Protein AF-A0A1S4EJB7-F1 (afdb_monomer_lite)

Organism: Diaphorina citri (NCBI:txid121845)

Structure (mmCIF, N/CA/C/O backbone):
data_AF-A0A1S4EJB7-F1
#
_entry.id   AF-A0A1S4EJB7-F1
#
loop_
_atom_site.group_PDB
_atom_site.id
_atom_site.type_symbol
_atom_site.label_atom_id
_atom_site.label_alt_id
_atom_site.label_comp_id
_atom_site.label_asym_id
_atom_site.label_entity_id
_atom_site.label_seq_id
_atom_site.pdbx_PDB_ins_code
_atom_site.Cartn_x
_atom_site.Cartn_y
_atom_site.Cartn_z
_atom_site.occupancy
_atom_site.B_iso_or_equiv
_atom_site.auth_seq_id
_atom_site.auth_comp_id
_atom_site.auth_asym_id
_atom_site.auth_atom_id
_atom_site.pdbx_PDB_model_num
ATOM 1 N N . MET A 1 1 ? -26.656 11.927 -19.205 1.00 32.88 1 MET A N 1
ATOM 2 C CA . MET A 1 1 ? -26.115 10.611 -18.800 1.00 32.88 1 MET A CA 1
ATOM 3 C C . MET A 1 1 ? -24.823 10.928 -18.082 1.00 32.88 1 MET A C 1
ATOM 5 O O . MET A 1 1 ? -23.764 11.028 -18.686 1.00 32.88 1 MET A O 1
ATOM 9 N N . ASP A 1 2 ? -25.006 11.285 -16.818 1.00 36.28 2 ASP A N 1
ATOM 10 C CA . ASP A 1 2 ? -24.020 11.858 -15.915 1.00 36.28 2 ASP A CA 1
ATOM 11 C C . ASP A 1 2 ? -23.306 10.731 -15.174 1.00 36.28 2 ASP A C 1
ATOM 13 O O . ASP A 1 2 ? -23.955 9.936 -14.496 1.00 36.28 2 ASP A O 1
ATOM 17 N N . ILE A 1 3 ? -21.982 10.644 -15.313 1.00 28.42 3 ILE A N 1
ATOM 18 C CA . ILE A 1 3 ? -21.154 9.676 -14.569 1.00 28.42 3 ILE A CA 1
ATOM 19 C C . ILE A 1 3 ? -19.872 10.280 -13.980 1.00 28.42 3 ILE A C 1
ATOM 21 O O . ILE A 1 3 ? -19.043 9.557 -13.442 1.00 28.42 3 ILE A O 1
ATOM 25 N N . TYR A 1 4 ? -19.740 11.609 -13.969 1.00 35.19 4 TYR A N 1
ATOM 26 C CA . TYR A 1 4 ? -18.657 12.295 -13.259 1.00 35.19 4 TYR A CA 1
ATOM 27 C C . TYR A 1 4 ? -19.217 13.288 -12.242 1.00 35.19 4 TYR A C 1
ATOM 29 O O . TYR A 1 4 ? -19.031 14.497 -12.352 1.00 35.19 4 TYR A O 1
ATOM 37 N N . ASN A 1 5 ? -19.893 12.763 -11.217 1.00 33.41 5 ASN A N 1
ATOM 38 C CA . ASN A 1 5 ? -20.068 13.502 -9.971 1.00 33.41 5 ASN A CA 1
ATOM 39 C C . ASN A 1 5 ? -18.724 13.519 -9.234 1.00 33.41 5 ASN A C 1
ATOM 41 O O . ASN A 1 5 ? -18.432 12.664 -8.400 1.00 33.41 5 ASN A O 1
ATOM 45 N N . TYR A 1 6 ? -17.899 14.502 -9.588 1.00 42.44 6 TYR A N 1
ATOM 46 C CA . TYR A 1 6 ? -16.798 14.962 -8.756 1.00 42.44 6 TYR A CA 1
ATOM 47 C C . TYR A 1 6 ? -17.345 15.343 -7.374 1.00 42.44 6 TYR A C 1
ATOM 49 O O . TYR A 1 6 ? -18.273 16.145 -7.261 1.00 42.44 6 TYR A O 1
ATOM 57 N N . SER A 1 7 ? -16.739 14.795 -6.319 1.00 41.16 7 SER A N 1
ATOM 58 C CA . SER A 1 7 ? -16.806 15.416 -4.995 1.00 41.16 7 SER A CA 1
ATOM 59 C C . SER A 1 7 ? -16.258 16.846 -5.126 1.00 41.16 7 SER A C 1
ATOM 61 O O . SER A 1 7 ? -15.228 17.022 -5.787 1.00 41.16 7 SER A O 1
ATOM 63 N N . PRO A 1 8 ? -16.926 17.880 -4.588 1.00 44.12 8 PRO A N 1
ATOM 64 C CA . PRO A 1 8 ? -16.551 19.258 -4.851 1.00 44.12 8 PRO A CA 1
ATOM 65 C C . PRO A 1 8 ? -15.270 19.579 -4.082 1.00 44.12 8 PRO A C 1
ATOM 67 O O . PRO A 1 8 ? -15.312 19.946 -2.910 1.00 44.12 8 PRO A O 1
ATOM 70 N N . VAL A 1 9 ? -14.119 19.459 -4.742 1.00 44.81 9 VAL A N 1
ATOM 71 C CA . VAL A 1 9 ? -12.927 20.189 -4.309 1.00 44.81 9 VAL A CA 1
ATOM 72 C C . VAL A 1 9 ? -13.272 21.676 -4.473 1.00 44.81 9 VAL A C 1
ATOM 74 O O . VAL A 1 9 ? -13.641 22.083 -5.580 1.00 44.81 9 VAL A O 1
ATOM 77 N N . PRO A 1 10 ? -13.254 22.488 -3.399 1.00 46.69 10 PRO A N 1
ATOM 78 C CA . PRO A 1 10 ? -13.554 23.910 -3.499 1.00 46.69 10 PRO A CA 1
ATOM 79 C C . PRO A 1 10 ? -12.632 24.571 -4.527 1.00 46.69 10 PRO A C 1
ATOM 81 O O . PRO A 1 10 ? -11.442 24.267 -4.581 1.00 46.69 10 PRO A O 1
ATOM 84 N N . LYS A 1 11 ? -13.181 25.481 -5.338 1.00 46.56 11 LYS A N 1
ATOM 85 C CA . LYS A 1 11 ? -12.493 26.119 -6.481 1.00 46.56 11 LYS A CA 1
ATOM 86 C C . LYS A 1 11 ? -11.245 26.929 -6.096 1.00 46.56 11 LYS A C 1
ATOM 88 O O . LYS A 1 11 ? -10.485 27.319 -6.975 1.00 46.56 11 LYS A O 1
ATOM 93 N N . ASP A 1 12 ? -11.0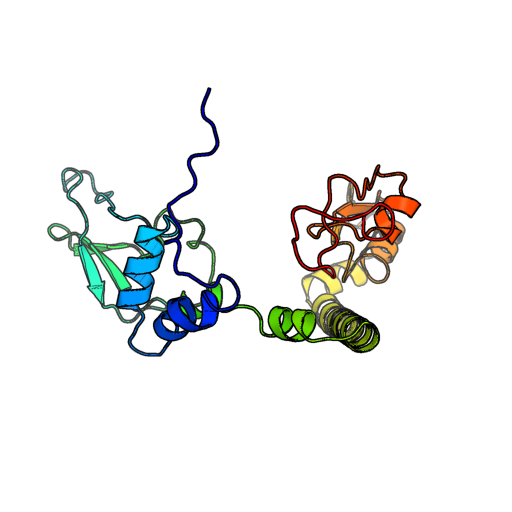28 27.129 -4.801 1.00 50.47 12 ASP A N 1
ATOM 94 C CA . ASP A 1 12 ? -9.954 27.940 -4.229 1.00 50.47 12 ASP A CA 1
ATOM 95 C C . ASP A 1 12 ? -8.768 27.083 -3.739 1.00 50.47 12 ASP A C 1
ATOM 97 O O . ASP A 1 12 ? -7.772 27.610 -3.240 1.00 50.47 12 ASP A O 1
ATOM 101 N N . VAL A 1 13 ? -8.861 25.752 -3.850 1.00 48.44 13 VAL A N 1
ATOM 102 C CA . VAL A 1 13 ? -7.818 24.828 -3.396 1.00 48.44 13 VAL A CA 1
ATOM 103 C C . VAL A 1 13 ? -6.763 24.675 -4.485 1.00 48.44 13 VAL A C 1
ATOM 105 O O . VAL A 1 13 ? -6.981 24.014 -5.499 1.00 48.44 13 VAL A O 1
ATOM 108 N N . ASN A 1 14 ? -5.585 25.252 -4.249 1.00 53.78 14 ASN A N 1
ATOM 109 C CA . ASN A 1 14 ? -4.393 24.887 -5.002 1.00 53.78 14 ASN A CA 1
ATOM 110 C C . ASN A 1 14 ? -4.035 23.428 -4.661 1.00 53.78 14 ASN A C 1
ATOM 112 O O . ASN A 1 14 ? -3.597 23.139 -3.544 1.00 53.78 14 ASN A O 1
ATOM 116 N N . ILE A 1 15 ? -4.268 22.519 -5.611 1.00 54.53 15 ILE A N 1
ATOM 117 C CA . ILE A 1 15 ? -4.045 21.073 -5.461 1.00 54.53 15 ILE A CA 1
ATOM 118 C C . ILE A 1 15 ? -2.587 20.786 -5.076 1.00 54.53 15 ILE A C 1
ATOM 120 O O . ILE A 1 15 ? -2.358 19.924 -4.227 1.00 54.53 15 ILE A O 1
ATOM 124 N N . ASP A 1 16 ? -1.637 21.591 -5.565 1.00 54.56 16 ASP A N 1
ATOM 125 C CA . ASP A 1 16 ? -0.204 21.470 -5.263 1.00 54.56 16 ASP A CA 1
ATOM 126 C C . ASP A 1 16 ? 0.113 21.683 -3.770 1.00 54.56 16 ASP A C 1
ATOM 128 O O . ASP A 1 16 ? 1.201 21.353 -3.310 1.00 54.56 16 ASP A O 1
ATOM 132 N N . ARG A 1 17 ? -0.829 22.233 -2.986 1.00 66.38 17 ARG A N 1
ATOM 133 C CA . ARG A 1 17 ? -0.682 22.494 -1.542 1.00 66.38 17 ARG A CA 1
ATOM 134 C C . ARG A 1 17 ? -1.770 21.860 -0.684 1.00 66.38 17 ARG A C 1
ATOM 136 O O . ARG A 1 17 ? -1.869 22.172 0.506 1.00 66.38 17 ARG A O 1
ATOM 143 N N . TYR A 1 18 ? -2.613 20.988 -1.236 1.00 75.38 18 TYR A N 1
ATOM 144 C CA . TYR A 1 18 ? -3.685 20.361 -0.455 1.00 75.38 18 TYR A CA 1
ATOM 145 C C . TYR A 1 18 ? -3.125 19.525 0.702 1.00 75.38 18 TYR A C 1
ATOM 147 O O . TYR A 1 18 ? -3.604 19.630 1.834 1.00 75.38 18 TYR A O 1
ATOM 155 N N . TYR A 1 19 ? -2.060 18.760 0.440 1.00 78.62 19 TYR A N 1
ATOM 156 C CA . TYR A 1 19 ? -1.387 17.975 1.471 1.00 78.62 19 TYR A CA 1
ATOM 157 C C . TYR A 1 19 ? -0.868 18.869 2.604 1.00 78.62 19 TYR A C 1
ATOM 159 O O . TYR A 1 19 ? -1.219 18.655 3.762 1.00 78.62 19 TYR A O 1
ATOM 167 N N . GLU A 1 20 ? -0.121 19.925 2.281 1.00 80.25 20 GLU A N 1
ATOM 168 C CA . GLU A 1 20 ? 0.460 20.844 3.269 1.00 80.25 20 GLU A CA 1
ATOM 169 C C . GLU A 1 20 ? -0.598 21.614 4.073 1.00 80.25 20 GLU A C 1
ATOM 171 O O . GLU A 1 20 ? -0.463 21.784 5.283 1.00 80.25 20 GLU A O 1
ATOM 176 N N . SER A 1 21 ? -1.656 22.084 3.408 1.00 79.75 21 SER A N 1
ATOM 177 C CA . SER A 1 21 ? -2.676 22.947 4.019 1.00 79.75 21 SER A CA 1
ATOM 178 C C . SER A 1 21 ? -3.748 22.183 4.792 1.00 79.75 21 SER A C 1
ATOM 180 O O . SER A 1 21 ? -4.292 22.714 5.759 1.00 79.75 21 SER A O 1
ATOM 182 N N . THR A 1 22 ? -4.062 20.953 4.378 1.00 82.62 22 THR A N 1
ATOM 183 C CA . THR A 1 22 ? -5.197 20.188 4.914 1.00 82.62 22 THR A CA 1
ATOM 184 C C . THR A 1 22 ? -4.755 18.912 5.615 1.00 82.62 22 THR A C 1
ATOM 186 O O . THR A 1 22 ? -5.184 18.665 6.738 1.00 82.62 22 THR A O 1
ATOM 189 N N . ILE A 1 23 ? -3.888 18.104 4.997 1.00 85.00 23 ILE A N 1
ATOM 190 C CA . ILE A 1 23 ? -3.534 16.775 5.521 1.00 85.00 23 ILE A CA 1
ATOM 191 C C . ILE A 1 23 ? -2.460 16.882 6.611 1.00 85.00 23 ILE A C 1
ATOM 193 O O . ILE A 1 23 ? -2.637 16.355 7.708 1.00 85.00 23 ILE A O 1
ATOM 197 N N . LEU A 1 24 ? -1.370 17.610 6.363 1.00 85.38 24 LEU A N 1
ATOM 198 C CA . LEU A 1 24 ? -0.231 17.734 7.276 1.00 85.38 24 LEU A CA 1
ATOM 199 C C . LEU A 1 24 ? -0.606 18.251 8.685 1.00 85.38 24 LEU A C 1
ATOM 201 O O . LEU A 1 24 ? -0.068 17.719 9.664 1.00 85.38 24 LEU A O 1
ATOM 205 N N . PRO A 1 25 ? -1.544 19.210 8.849 1.00 89.56 25 PRO A N 1
ATOM 206 C CA . PRO A 1 25 ? -2.019 19.629 10.167 1.00 89.56 25 PRO A CA 1
ATOM 207 C C . PRO A 1 25 ? -2.791 18.536 10.922 1.00 89.56 25 PRO A C 1
ATOM 209 O O . PRO A 1 25 ? -2.739 18.494 12.150 1.00 89.56 25 PRO A O 1
ATOM 212 N N . LEU A 1 26 ? -3.485 17.634 10.215 1.00 91.38 26 LEU A N 1
ATOM 213 C CA . LEU A 1 26 ? -4.233 16.520 10.817 1.00 91.38 26 LEU A CA 1
ATOM 214 C C . LEU A 1 26 ? -3.311 15.400 11.319 1.00 91.38 26 LEU A C 1
ATOM 216 O O . LEU A 1 26 ? -3.686 14.643 12.211 1.00 91.38 26 LEU A O 1
ATOM 220 N N . LEU A 1 27 ? -2.100 15.305 10.766 1.00 89.44 27 LEU A N 1
ATOM 221 C CA . LEU A 1 27 ? -1.098 14.296 11.120 1.00 89.44 27 LEU A CA 1
ATOM 222 C C . LEU A 1 27 ? -0.272 14.663 12.366 1.00 89.44 27 LEU A C 1
ATOM 224 O O . LEU A 1 27 ? 0.593 13.884 12.777 1.00 89.44 27 LEU A O 1
ATOM 228 N N . GLN A 1 28 ? -0.510 15.837 12.958 1.00 88.50 28 GLN A N 1
ATOM 229 C CA . GLN A 1 28 ? 0.218 16.306 14.137 1.00 88.50 28 GLN A CA 1
ATOM 230 C C . GLN A 1 28 ? -0.210 15.564 15.419 1.00 88.50 28 GLN A C 1
ATOM 232 O O . GLN A 1 28 ? -1.375 15.178 15.557 1.00 88.50 28 GLN A O 1
ATOM 237 N N . PRO A 1 29 ? 0.693 15.390 16.403 1.00 87.62 29 PRO A N 1
ATOM 238 C CA . PRO A 1 29 ? 0.341 14.793 17.691 1.00 87.62 29 PRO A CA 1
ATOM 239 C C . PRO A 1 29 ? -0.811 15.545 18.375 1.00 87.62 29 PRO A C 1
ATOM 241 O O . PRO A 1 29 ? -0.805 16.773 18.445 1.00 87.62 29 PRO A O 1
ATOM 244 N N . GLY A 1 30 ? -1.802 14.820 18.897 1.00 87.81 30 GLY A N 1
ATOM 245 C CA . GLY A 1 30 ? -2.983 15.412 19.540 1.00 87.81 30 GLY A CA 1
ATOM 246 C C . GLY A 1 30 ? -4.128 15.775 18.585 1.00 87.81 30 GLY A C 1
ATOM 247 O O . GLY A 1 30 ? -5.206 16.157 19.052 1.00 87.81 30 GLY A O 1
ATOM 248 N N . LYS A 1 31 ? -3.930 15.635 17.266 1.00 91.75 31 LYS A N 1
ATOM 249 C CA . LYS A 1 31 ? -4.943 15.860 16.219 1.00 91.75 31 LYS A CA 1
ATOM 250 C C . LYS A 1 31 ? -5.611 14.579 15.718 1.00 91.75 31 LYS A C 1
ATOM 252 O O . LYS A 1 31 ? -6.383 14.613 14.765 1.00 91.75 31 LYS A O 1
ATOM 257 N N . GLU A 1 32 ? -5.425 13.455 16.406 1.00 90.62 32 GLU A N 1
ATOM 258 C CA . GLU A 1 32 ? -5.919 12.143 15.968 1.00 90.62 32 GLU A CA 1
ATOM 259 C C . GLU A 1 32 ? -7.456 12.091 15.879 1.00 90.62 32 GLU A C 1
ATOM 261 O O . GLU A 1 32 ? -8.011 11.339 15.081 1.00 90.62 32 GLU A O 1
ATOM 266 N N . GLY A 1 33 ? -8.157 12.909 16.676 1.00 90.81 33 GLY A N 1
ATOM 267 C CA . GLY A 1 33 ? -9.617 13.036 16.600 1.00 90.81 33 GLY A CA 1
ATOM 268 C C . GLY A 1 33 ? -10.082 13.765 15.340 1.00 90.81 33 GLY A C 1
ATOM 269 O O . GLY A 1 33 ? -11.009 13.305 14.674 1.00 90.81 33 GLY A O 1
ATOM 270 N N . ASP A 1 34 ? -9.401 14.859 14.992 1.00 92.81 34 ASP A N 1
ATOM 271 C CA . ASP A 1 34 ? -9.666 15.632 13.775 1.00 92.81 34 ASP A CA 1
ATOM 272 C C . ASP A 1 34 ? -9.353 14.775 12.537 1.00 92.81 34 ASP A C 1
ATOM 274 O O . ASP A 1 34 ? -10.161 14.713 11.611 1.00 92.81 34 ASP A O 1
ATOM 278 N N . LEU A 1 35 ? -8.253 14.011 12.575 1.00 92.69 35 LEU A N 1
ATOM 279 C CA . LEU A 1 35 ? -7.909 13.026 11.547 1.00 92.69 35 LEU A CA 1
ATOM 280 C C . LEU A 1 35 ? -9.003 11.962 11.384 1.00 92.69 35 LEU A C 1
ATOM 282 O O . LEU A 1 35 ? -9.418 11.683 10.265 1.00 92.69 35 LEU A O 1
ATOM 286 N N . CYS A 1 36 ? -9.518 11.389 12.479 1.00 92.12 36 CYS A N 1
ATOM 287 C CA . CYS A 1 36 ? -10.614 10.416 12.407 1.00 92.12 36 CYS A CA 1
ATOM 288 C C . CYS A 1 36 ? -11.880 11.011 11.773 1.00 92.12 36 CYS A C 1
ATOM 290 O O . CYS A 1 36 ? -12.554 10.327 11.006 1.00 92.12 36 CYS A O 1
ATOM 292 N N . ASN A 1 37 ? -12.214 12.267 12.081 1.00 92.56 37 ASN A N 1
ATOM 293 C CA . ASN A 1 37 ? -13.368 12.946 11.487 1.00 92.56 37 ASN A CA 1
ATOM 294 C C . ASN A 1 37 ? -13.173 13.191 9.988 1.00 92.56 37 ASN A C 1
ATOM 296 O O . ASN A 1 37 ? -14.081 12.914 9.206 1.00 92.56 37 ASN A O 1
ATOM 300 N N . TRP A 1 38 ? -11.983 13.635 9.582 1.00 93.31 38 TRP A N 1
ATOM 301 C CA . TRP A 1 38 ? -11.643 13.800 8.170 1.00 93.31 38 TRP A CA 1
ATOM 302 C C . TRP A 1 38 ? -11.676 12.463 7.414 1.00 93.31 38 TRP A C 1
ATOM 304 O O . TRP A 1 38 ? -12.301 12.358 6.360 1.00 93.31 38 TRP A O 1
ATOM 314 N N . LEU A 1 39 ? -11.116 11.395 7.990 1.00 91.44 39 LEU A N 1
ATOM 315 C CA . LEU A 1 39 ? -11.160 10.050 7.406 1.00 91.44 39 LEU A CA 1
ATOM 316 C C . LEU A 1 39 ? -12.593 9.520 7.240 1.00 91.44 39 LEU A C 1
ATOM 318 O O . LEU A 1 39 ? -12.878 8.818 6.270 1.00 91.44 39 LEU A O 1
ATOM 322 N N . LYS A 1 40 ? -13.506 9.861 8.157 1.00 91.31 40 LYS A N 1
ATOM 323 C CA . LYS A 1 40 ? -14.941 9.570 8.005 1.00 91.31 40 LYS A CA 1
ATOM 324 C C . LYS A 1 40 ? -15.562 10.384 6.874 1.00 91.31 40 LYS A C 1
ATOM 326 O O . LYS A 1 40 ? -16.328 9.831 6.094 1.00 91.31 40 LYS A O 1
ATOM 331 N N . SER A 1 41 ? -15.219 11.671 6.750 1.00 90.31 41 SER A N 1
ATOM 332 C CA . SER A 1 41 ? -15.788 12.532 5.704 1.00 90.31 41 SER A CA 1
ATOM 333 C C . SER A 1 41 ? -15.406 12.092 4.293 1.00 90.31 41 SER A C 1
ATOM 335 O O . SER A 1 41 ? -16.207 12.240 3.378 1.00 90.31 41 SER A O 1
ATOM 337 N N . ILE A 1 42 ? -14.212 11.516 4.121 1.00 87.56 42 ILE A N 1
ATOM 338 C CA . ILE A 1 42 ? -13.759 10.965 2.834 1.00 87.56 42 ILE A CA 1
ATOM 339 C C . ILE A 1 42 ? -14.135 9.486 2.636 1.00 87.56 42 ILE A C 1
ATOM 341 O O . ILE A 1 42 ? -13.806 8.902 1.609 1.00 87.56 42 ILE A O 1
ATOM 345 N N . GLY A 1 43 ? -14.808 8.863 3.611 1.00 87.94 43 GLY A N 1
ATOM 346 C CA . GLY A 1 43 ? -15.293 7.482 3.521 1.00 87.94 43 GLY A CA 1
ATOM 347 C C . GLY A 1 43 ? -14.249 6.389 3.777 1.00 87.94 43 GLY A C 1
ATOM 348 O O . GLY A 1 43 ? -14.545 5.215 3.571 1.00 87.94 43 GLY A O 1
ATOM 349 N N . LEU A 1 44 ? -13.047 6.731 4.256 1.00 90.00 44 LEU A N 1
ATOM 350 C CA . LEU A 1 44 ? -12.038 5.735 4.640 1.00 90.00 44 LEU A CA 1
ATOM 351 C C . LEU A 1 44 ? -12.336 5.089 5.997 1.00 90.00 44 LEU A C 1
ATOM 353 O O . LEU A 1 44 ? -11.917 3.960 6.243 1.00 90.00 44 LEU A O 1
ATOM 357 N N . LEU A 1 45 ? -13.073 5.763 6.881 1.00 93.12 45 LEU A N 1
ATOM 358 C CA . LEU A 1 45 ? -13.604 5.187 8.118 1.00 93.12 45 LEU A CA 1
ATOM 359 C C . LEU A 1 45 ? -15.131 5.214 8.103 1.00 93.12 45 LEU A C 1
ATOM 361 O O . LEU A 1 45 ? -15.743 6.115 7.537 1.00 93.12 45 LEU A O 1
ATOM 365 N N . ALA A 1 46 ? -15.753 4.251 8.783 1.00 90.88 46 ALA A N 1
ATOM 366 C CA . ALA A 1 46 ? -17.200 4.242 8.944 1.00 90.88 46 ALA A CA 1
ATOM 367 C C . ALA A 1 46 ? -17.665 5.476 9.735 1.00 90.88 46 ALA A C 1
ATOM 369 O O . ALA A 1 46 ? -17.163 5.755 10.828 1.00 90.88 46 ALA A O 1
ATOM 370 N N . THR A 1 47 ? -18.653 6.198 9.209 1.00 91.00 47 THR A N 1
ATOM 371 C CA . THR A 1 47 ? -19.277 7.333 9.908 1.00 91.00 47 THR A CA 1
ATOM 372 C C . THR A 1 47 ? -20.094 6.860 11.105 1.00 91.00 47 THR A C 1
ATOM 374 O O . THR A 1 47 ? -20.043 7.467 12.175 1.00 91.00 47 THR A O 1
ATOM 377 N N . GLU A 1 48 ? -20.785 5.732 10.942 1.00 90.00 48 GLU A N 1
ATOM 378 C CA . GLU A 1 48 ? -21.616 5.101 11.960 1.00 90.00 48 GLU A CA 1
ATOM 379 C C . GLU A 1 48 ? -21.387 3.592 11.971 1.00 90.00 48 GLU A C 1
ATOM 381 O O . GLU A 1 48 ? -21.250 2.953 10.926 1.00 90.00 48 GLU A O 1
ATOM 386 N N . VAL A 1 49 ? -21.372 3.003 13.166 1.00 91.12 49 VAL A N 1
ATOM 387 C CA . VAL A 1 49 ? -21.236 1.558 13.343 1.00 91.12 49 VAL A CA 1
ATOM 388 C C . VAL A 1 49 ? -22.307 1.079 14.310 1.00 91.12 49 VAL A C 1
ATOM 390 O O . VAL A 1 49 ? -22.420 1.584 15.425 1.00 91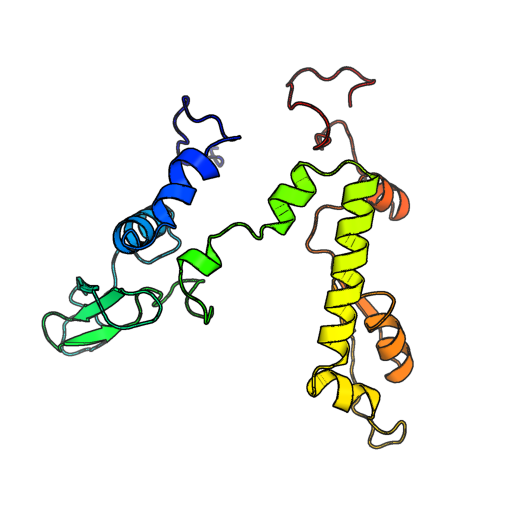.12 49 VAL A O 1
ATOM 393 N N . LYS A 1 50 ? -23.082 0.078 13.894 1.00 91.81 50 LYS A N 1
ATOM 394 C CA . LYS A 1 50 ? -24.096 -0.571 14.732 1.00 91.81 50 LYS A CA 1
ATOM 395 C C . LYS A 1 50 ? -23.456 -1.625 15.628 1.00 91.81 50 LYS A C 1
ATOM 397 O O . LYS A 1 50 ? -22.533 -2.329 15.211 1.00 91.81 50 LYS A O 1
ATOM 402 N N . CYS A 1 51 ? -23.943 -1.742 16.862 1.00 90.50 51 CYS A N 1
ATOM 403 C CA . CYS A 1 51 ? -23.459 -2.763 17.783 1.00 90.50 51 CYS A CA 1
ATOM 404 C C . CYS A 1 51 ? -23.733 -4.173 17.221 1.00 90.50 51 CYS A C 1
ATOM 406 O O . CYS A 1 51 ? -24.879 -4.464 16.891 1.00 90.50 51 CYS A O 1
ATOM 408 N N . PRO A 1 52 ? -22.732 -5.073 17.161 1.00 87.81 52 PRO A N 1
ATOM 409 C CA . PRO A 1 52 ? -22.920 -6.432 16.653 1.00 87.81 52 PRO A CA 1
ATOM 410 C C . PRO A 1 52 ? -23.622 -7.364 17.651 1.00 87.81 52 PRO A C 1
ATOM 412 O O . PRO A 1 52 ? -23.825 -8.531 17.338 1.00 87.81 52 PRO A O 1
ATOM 415 N N . ASN A 1 53 ? -23.918 -6.903 18.873 1.00 87.62 53 ASN A N 1
ATOM 416 C CA . ASN A 1 53 ? -24.602 -7.730 19.861 1.00 87.62 53 ASN A CA 1
ATOM 417 C C . ASN A 1 53 ? -26.118 -7.716 19.620 1.00 87.62 53 ASN A C 1
ATOM 419 O O . ASN A 1 53 ? -26.709 -6.634 19.572 1.00 87.62 53 ASN A O 1
ATOM 423 N N . ALA A 1 54 ? -26.736 -8.897 19.528 1.00 81.69 54 ALA A N 1
ATOM 424 C CA . ALA A 1 54 ? -28.170 -9.044 19.261 1.00 81.69 54 ALA A CA 1
ATOM 425 C C . ALA A 1 54 ? -29.031 -8.375 20.348 1.00 81.69 54 ALA A C 1
ATOM 427 O O . ALA A 1 54 ? -30.006 -7.694 20.037 1.00 81.69 54 ALA A O 1
ATOM 428 N N . ASP A 1 55 ? -28.593 -8.449 21.608 1.00 83.50 55 ASP A N 1
ATOM 429 C CA . ASP A 1 55 ? -29.313 -7.875 22.755 1.00 83.50 55 ASP A CA 1
ATOM 430 C C . ASP A 1 55 ? -29.306 -6.339 22.776 1.00 83.50 55 ASP A C 1
ATOM 432 O O . ASP A 1 55 ? -30.026 -5.709 23.543 1.00 83.50 55 ASP A O 1
ATOM 436 N N . CYS A 1 56 ? -28.458 -5.705 21.961 1.00 81.69 56 CYS A N 1
ATOM 437 C CA . CYS A 1 56 ? -28.314 -4.250 21.916 1.00 81.69 56 CYS A CA 1
ATOM 438 C C . CYS A 1 56 ? -29.141 -3.598 20.806 1.00 81.69 56 CYS A C 1
ATOM 440 O O . CYS A 1 56 ? -28.909 -2.427 20.514 1.00 81.69 56 CYS A O 1
ATOM 442 N N . ASN A 1 57 ? -30.055 -4.343 20.172 1.00 82.75 57 ASN A N 1
ATOM 443 C CA . ASN A 1 57 ? -30.982 -3.872 19.138 1.00 82.75 57 ASN A CA 1
ATOM 444 C C . ASN A 1 57 ? -30.332 -2.940 18.092 1.00 82.75 57 ASN A C 1
ATOM 446 O O . ASN A 1 57 ? -30.891 -1.914 17.713 1.00 82.75 57 ASN A O 1
ATOM 450 N N . ASN A 1 58 ? -29.107 -3.268 17.662 1.00 82.56 58 ASN A N 1
ATOM 451 C CA . ASN A 1 58 ? -28.341 -2.501 16.676 1.00 82.56 58 ASN A CA 1
ATOM 452 C C . ASN A 1 58 ? -28.112 -1.013 17.014 1.00 82.56 58 ASN A C 1
ATOM 454 O O . ASN A 1 58 ? -27.958 -0.195 16.106 1.00 82.56 58 ASN A O 1
ATOM 458 N N . VAL A 1 59 ? -28.050 -0.651 18.298 1.00 90.56 59 VAL A N 1
ATOM 459 C CA . VAL A 1 59 ? -27.755 0.725 18.724 1.00 90.56 59 VAL A CA 1
ATOM 460 C C . VAL A 1 59 ? -26.429 1.214 18.131 1.00 90.56 59 VAL A C 1
ATOM 462 O O . VAL A 1 59 ? -25.434 0.477 18.100 1.00 90.56 59 VAL A O 1
ATOM 465 N N . ASN A 1 60 ? -26.422 2.471 17.681 1.00 90.69 60 ASN A N 1
ATOM 466 C CA . ASN A 1 60 ? -25.234 3.135 17.157 1.00 90.69 60 ASN A CA 1
ATOM 467 C C . ASN A 1 60 ? -24.160 3.254 18.248 1.00 90.69 60 ASN A C 1
ATOM 469 O O . ASN A 1 60 ? -24.407 3.712 19.366 1.00 90.69 60 ASN A O 1
ATOM 473 N N . LEU A 1 61 ? -22.954 2.806 17.915 1.00 92.06 61 LEU A N 1
ATOM 474 C CA . LEU A 1 61 ? -21.787 2.906 18.777 1.00 92.06 61 LEU A CA 1
ATOM 475 C C . LEU A 1 61 ? -21.317 4.360 18.831 1.00 92.06 61 LEU A C 1
ATOM 477 O O . LEU A 1 61 ? -21.360 5.080 17.834 1.00 92.06 61 LEU A O 1
ATOM 481 N N . THR A 1 62 ? -20.802 4.776 19.983 1.00 91.31 62 THR A N 1
ATOM 482 C CA . THR A 1 62 ? -20.130 6.067 20.129 1.00 91.31 62 THR A CA 1
ATOM 483 C C . THR A 1 62 ? -18.628 5.849 20.083 1.00 91.31 62 THR A C 1
ATOM 485 O O . THR A 1 62 ? -18.114 4.878 20.633 1.00 91.31 62 THR A O 1
ATOM 488 N N . TRP A 1 63 ? -17.897 6.715 19.391 1.00 91.81 63 TRP A N 1
ATOM 489 C CA . TRP A 1 63 ? -16.441 6.636 19.379 1.00 91.81 63 TRP A CA 1
ATOM 490 C C . TRP A 1 63 ? -15.868 7.424 20.561 1.00 91.81 63 TRP A C 1
ATOM 492 O O . TRP A 1 63 ? -16.356 8.501 20.899 1.00 91.81 63 TRP A O 1
ATOM 502 N N . CYS A 1 64 ? -14.854 6.876 21.222 1.00 90.62 64 CYS A N 1
ATOM 503 C CA . CYS A 1 64 ? -14.231 7.474 22.397 1.00 90.62 64 CYS A CA 1
ATOM 504 C C . CYS A 1 64 ? -12.711 7.308 22.374 1.00 90.62 64 CYS A C 1
ATOM 506 O O . CYS A 1 64 ? -12.177 6.408 21.721 1.00 90.62 64 CYS A O 1
ATOM 508 N N . LYS A 1 65 ? -12.010 8.181 23.108 1.00 91.69 65 LYS A N 1
ATOM 509 C CA . LYS A 1 65 ? -10.559 8.084 23.296 1.00 91.69 65 LYS A CA 1
ATOM 510 C C . LYS A 1 65 ? -10.204 6.792 24.033 1.00 91.69 65 LYS A C 1
ATOM 512 O O . LYS A 1 65 ? -10.848 6.424 25.015 1.00 91.69 65 LYS A O 1
ATOM 517 N N . ALA A 1 66 ? -9.143 6.133 23.590 1.00 89.88 66 ALA A N 1
ATOM 518 C CA . ALA A 1 66 ? -8.660 4.880 24.146 1.00 89.88 66 ALA A CA 1
ATOM 519 C C . ALA A 1 66 ? -7.129 4.797 24.091 1.00 89.88 66 ALA A C 1
ATOM 521 O O . ALA A 1 66 ? -6.482 5.380 23.226 1.00 89.88 66 ALA A O 1
ATOM 522 N N . ARG A 1 67 ? -6.530 4.028 25.007 1.00 87.69 67 ARG A N 1
ATOM 523 C CA . ARG A 1 67 ? -5.086 3.733 25.007 1.00 87.69 67 ARG A CA 1
ATOM 524 C C . ARG A 1 67 ? -4.771 2.588 24.035 1.00 87.69 67 ARG A C 1
ATOM 526 O O . ARG A 1 67 ? -4.332 1.523 24.446 1.00 87.69 67 ARG A O 1
ATOM 533 N N . VAL A 1 68 ? -5.071 2.803 22.759 1.00 87.62 68 VAL A N 1
ATOM 534 C CA . VAL A 1 68 ? -4.804 1.880 21.642 1.00 87.62 68 VAL A CA 1
ATOM 535 C C . VAL A 1 68 ? -3.976 2.596 20.573 1.00 87.62 68 VAL A C 1
ATOM 537 O O . VAL A 1 68 ? -3.790 3.810 20.671 1.00 87.62 68 VAL A O 1
ATOM 540 N N . VAL A 1 69 ? -3.488 1.862 19.569 1.00 85.69 69 VAL A N 1
ATOM 541 C CA . VAL A 1 69 ? -2.642 2.389 18.478 1.00 85.69 69 VAL A CA 1
ATOM 542 C C . VAL A 1 69 ? -3.255 3.650 17.850 1.00 85.69 69 VAL A C 1
ATOM 544 O O . VAL A 1 69 ? -2.615 4.696 17.831 1.00 85.69 69 VAL A O 1
ATOM 547 N N . ASP A 1 70 ? -4.540 3.599 17.492 1.00 87.19 70 ASP A N 1
ATOM 548 C CA . ASP A 1 70 ? -5.264 4.706 16.843 1.00 87.19 70 ASP A CA 1
ATOM 549 C C . ASP A 1 70 ? -5.799 5.786 17.786 1.00 87.19 70 ASP A C 1
ATOM 551 O O . ASP A 1 70 ? -6.522 6.681 17.358 1.00 87.19 70 ASP A O 1
ATOM 555 N N . LYS A 1 71 ? -5.525 5.678 19.090 1.00 91.56 71 LYS A N 1
ATOM 556 C CA . LYS A 1 71 ? -6.041 6.567 20.149 1.00 91.56 71 LYS A CA 1
ATOM 557 C C . LYS A 1 71 ? -7.569 6.634 20.293 1.00 91.56 71 LYS A C 1
ATOM 559 O O . LYS A 1 71 ? -8.045 7.224 21.261 1.00 91.56 71 LYS A O 1
ATOM 564 N N . TYR A 1 72 ? -8.336 6.000 19.406 1.00 93.19 72 TYR A N 1
ATOM 565 C CA . TYR A 1 72 ? -9.796 5.970 19.413 1.00 93.19 72 TYR A CA 1
ATOM 566 C C . TYR A 1 72 ? -10.346 4.571 19.134 1.00 93.19 72 TYR A C 1
ATOM 568 O O . TYR A 1 72 ? -9.738 3.754 18.443 1.00 93.19 72 TYR A O 1
ATOM 576 N N . ASN A 1 73 ? -11.526 4.291 19.679 1.00 94.50 73 ASN A N 1
ATOM 577 C CA . ASN A 1 73 ? -12.294 3.083 19.410 1.00 94.50 73 ASN A CA 1
ATOM 578 C C . ASN A 1 73 ? -13.796 3.383 19.438 1.00 94.50 73 ASN A C 1
ATOM 580 O O . ASN A 1 73 ? -14.225 4.408 19.961 1.00 94.50 73 ASN A O 1
ATOM 584 N N . TRP A 1 74 ? -14.595 2.482 18.883 1.00 93.62 74 TRP A N 1
ATOM 585 C CA . TRP A 1 74 ? -16.039 2.465 19.079 1.00 93.62 74 TRP A CA 1
ATOM 586 C C . TRP A 1 74 ? -16.371 1.780 20.400 1.00 93.62 74 TRP A C 1
ATOM 588 O O . TRP A 1 74 ? -15.742 0.790 20.768 1.00 93.62 74 TRP A O 1
ATOM 598 N N . SER A 1 75 ? -17.385 2.276 21.093 1.00 93.38 75 SER A N 1
ATOM 599 C CA . SER A 1 75 ? -17.875 1.762 22.364 1.00 93.38 75 SER A CA 1
ATOM 600 C C . SER A 1 75 ? -19.397 1.748 22.357 1.00 93.38 75 SER A C 1
ATOM 602 O O . SER A 1 75 ? -20.051 2.717 21.968 1.00 93.38 75 SER A O 1
ATOM 604 N N . CYS A 1 76 ? -19.985 0.629 22.773 1.00 92.75 76 CYS A N 1
ATOM 605 C CA . CYS A 1 76 ? -21.431 0.534 22.895 1.00 92.75 76 CYS A CA 1
ATOM 606 C C . CYS A 1 76 ? -21.902 1.216 24.183 1.00 92.75 76 CYS A C 1
ATOM 608 O O . CYS A 1 76 ? -21.408 0.869 25.260 1.00 92.75 76 CYS A O 1
ATOM 610 N N . PRO A 1 77 ? -22.894 2.121 24.130 1.00 90.06 77 PRO A N 1
ATOM 611 C CA . PRO A 1 77 ? -23.427 2.739 25.340 1.00 90.06 77 PRO A CA 1
ATOM 612 C C . PRO A 1 77 ? -24.093 1.718 26.279 1.00 90.06 77 PRO A C 1
ATOM 614 O O . PRO A 1 77 ? -23.979 1.884 27.496 1.00 90.06 77 PRO A O 1
ATOM 617 N N . LEU A 1 78 ? -24.702 0.658 25.724 1.00 90.50 78 LEU A N 1
ATOM 618 C CA . LEU A 1 78 ? -25.430 -0.386 26.455 1.00 90.50 78 LEU A CA 1
ATOM 619 C C . LEU A 1 78 ? -24.500 -1.483 26.995 1.00 90.50 78 LEU A C 1
ATOM 621 O O . LEU A 1 78 ? -24.269 -1.556 28.196 1.00 90.50 78 LEU A O 1
ATOM 625 N N . CYS A 1 79 ? -23.916 -2.310 26.120 1.00 90.00 79 CYS A N 1
ATOM 626 C CA . CYS A 1 79 ? -23.112 -3.465 26.544 1.00 90.00 79 CYS A CA 1
ATOM 627 C C . CYS A 1 79 ? -21.639 -3.145 26.834 1.00 90.00 79 CYS A C 1
ATOM 629 O O . CYS A 1 79 ? -20.872 -4.049 27.155 1.00 90.00 79 CYS A O 1
ATOM 631 N N . LYS A 1 80 ? -21.205 -1.888 26.655 1.00 89.06 80 LYS A N 1
ATOM 632 C CA . LYS A 1 80 ? -19.803 -1.441 26.804 1.00 89.06 80 LYS A CA 1
ATOM 633 C C . LYS A 1 80 ? -18.785 -2.191 25.933 1.00 89.06 80 LYS A C 1
ATOM 635 O O . LYS A 1 80 ? -17.579 -2.000 26.101 1.00 89.06 80 LYS A O 1
ATOM 640 N N . LYS A 1 81 ? -19.243 -3.006 24.973 1.00 90.19 81 LYS A N 1
ATOM 641 C CA . LYS A 1 81 ? -18.386 -3.691 24.001 1.00 90.19 81 LYS A CA 1
ATOM 642 C C . LYS A 1 81 ? -17.640 -2.658 23.166 1.00 90.19 81 LYS A C 1
ATOM 644 O O . LYS A 1 81 ? -18.238 -1.691 22.693 1.00 90.19 81 LYS A O 1
ATOM 649 N N . LYS A 1 82 ? -16.341 -2.890 22.986 1.00 92.31 82 LYS A N 1
ATOM 650 C CA . LYS A 1 82 ? -15.443 -2.009 22.241 1.00 92.31 82 LYS A CA 1
ATOM 651 C C . LYS A 1 82 ? -15.086 -2.638 20.899 1.00 92.31 82 LYS A C 1
ATOM 653 O O . LYS A 1 82 ? -14.851 -3.842 20.838 1.00 92.31 82 LYS A O 1
ATOM 658 N N . LEU A 1 83 ? -15.030 -1.830 19.847 1.00 92.44 83 LEU A N 1
ATOM 659 C CA . LEU A 1 83 ? -14.551 -2.222 18.519 1.00 92.44 83 LEU A CA 1
ATOM 660 C C . LEU A 1 83 ? -13.474 -1.235 18.055 1.00 92.44 83 LEU A C 1
ATOM 662 O O . LEU A 1 83 ? -13.549 -0.060 18.411 1.00 92.44 83 LEU A O 1
ATOM 666 N N . PRO A 1 84 ? -12.472 -1.666 17.275 1.00 92.94 84 PRO A N 1
ATOM 667 C CA . PRO A 1 84 ? -11.453 -0.757 16.748 1.00 92.94 84 PRO A CA 1
ATOM 668 C C . PRO A 1 84 ? -12.092 0.329 15.877 1.00 92.94 84 PRO A C 1
ATOM 670 O O . PRO A 1 84 ? -13.083 0.062 15.201 1.00 92.94 84 PRO A O 1
ATOM 673 N N . ILE A 1 85 ? -11.523 1.541 15.849 1.00 93.94 85 ILE A N 1
ATOM 674 C CA . ILE A 1 85 ? -12.068 2.643 15.031 1.00 93.94 85 ILE A CA 1
ATOM 675 C C . ILE A 1 85 ? -12.130 2.279 13.537 1.00 93.94 85 ILE A C 1
ATOM 677 O O . ILE A 1 85 ? -13.043 2.701 12.833 1.00 93.94 85 ILE A O 1
ATOM 681 N N . ARG A 1 86 ? -11.218 1.403 13.096 1.00 93.00 86 ARG A N 1
ATOM 682 C CA . ARG A 1 86 ? -11.109 0.850 11.739 1.00 93.00 86 ARG A CA 1
ATOM 683 C C . ARG A 1 86 ? -12.073 -0.300 11.441 1.00 93.00 86 ARG A C 1
ATOM 685 O O . ARG A 1 86 ? -11.933 -0.964 10.422 1.00 93.00 86 ARG A O 1
ATOM 692 N N . TYR A 1 87 ? -13.018 -0.604 12.330 1.00 92.31 87 TYR A N 1
ATOM 693 C CA . TYR A 1 87 ? -13.948 -1.713 12.127 1.00 92.31 87 TYR A CA 1
ATOM 694 C C . TYR A 1 87 ? -14.699 -1.572 10.793 1.00 92.31 87 TYR A C 1
ATOM 696 O O . TYR A 1 87 ? -15.334 -0.547 10.550 1.00 92.31 87 TYR A O 1
ATOM 704 N N . LYS A 1 88 ? -14.622 -2.613 9.948 1.00 87.94 88 LYS A N 1
ATOM 705 C CA . LYS A 1 88 ? -15.168 -2.643 8.575 1.00 87.94 88 LYS A CA 1
ATOM 706 C C . LYS A 1 88 ? -14.617 -1.554 7.637 1.00 87.94 88 LYS A C 1
ATOM 708 O O . LYS A 1 88 ? -15.286 -1.178 6.682 1.00 87.94 88 LYS A O 1
ATOM 713 N N . SER A 1 89 ? -13.413 -1.056 7.897 1.00 89.25 89 SER A N 1
ATOM 714 C CA . SER A 1 89 ? -12.664 -0.201 6.974 1.00 89.25 89 SER A CA 1
ATOM 715 C C . SER A 1 89 ? -11.598 -1.019 6.245 1.00 89.25 89 SER A C 1
ATOM 717 O O . SER A 1 89 ? -11.067 -1.979 6.802 1.00 89.25 89 SER A O 1
ATOM 719 N N . PHE A 1 90 ? -11.226 -0.582 5.041 1.00 86.19 90 PHE A N 1
ATOM 720 C CA . PHE A 1 90 ? -10.023 -1.042 4.338 1.00 86.19 90 PHE A CA 1
ATOM 721 C C . PHE A 1 90 ? -8.752 -0.938 5.205 1.00 86.19 90 PHE A C 1
ATOM 723 O O . PHE A 1 90 ? -7.826 -1.728 5.073 1.00 86.19 90 PHE A O 1
ATOM 730 N N . LEU A 1 91 ? -8.720 0.006 6.150 1.00 89.38 91 LEU A N 1
ATOM 731 C CA . LEU A 1 91 ? -7.574 0.243 7.025 1.00 89.38 91 LEU A CA 1
ATOM 732 C C . LEU A 1 91 ? -7.441 -0.783 8.168 1.00 89.38 91 LEU A C 1
ATOM 734 O O . LEU A 1 91 ? -6.474 -0.719 8.930 1.00 89.38 91 LEU A O 1
ATOM 738 N N . ALA A 1 92 ? -8.403 -1.700 8.328 1.00 88.31 92 ALA A N 1
ATOM 739 C CA . ALA A 1 92 ? -8.463 -2.638 9.452 1.00 88.31 92 ALA A CA 1
ATOM 740 C C . ALA A 1 92 ? -7.227 -3.544 9.567 1.00 88.31 92 ALA A C 1
ATOM 742 O O . ALA A 1 92 ? -6.823 -3.864 10.685 1.00 88.31 92 ALA A O 1
ATOM 743 N N . ASP A 1 93 ? -6.617 -3.904 8.437 1.00 87.56 93 ASP A N 1
ATOM 744 C CA . ASP A 1 93 ? -5.500 -4.854 8.388 1.00 87.56 93 ASP A CA 1
ATOM 745 C C . ASP A 1 93 ? -4.129 -4.198 8.628 1.00 87.56 93 ASP A C 1
ATOM 747 O O . ASP A 1 93 ? -3.132 -4.879 8.887 1.00 87.56 93 ASP A O 1
ATOM 751 N N . PHE A 1 94 ? -4.062 -2.864 8.591 1.00 84.88 94 PHE A N 1
ATOM 752 C CA . PHE A 1 94 ? -2.822 -2.128 8.819 1.00 84.88 94 PHE A CA 1
ATOM 753 C C . PHE A 1 94 ? -2.459 -2.130 10.309 1.00 84.88 94 PHE A C 1
ATOM 755 O O . PHE A 1 94 ? -3.251 -1.728 11.161 1.00 84.88 94 PHE A O 1
ATOM 762 N N . LYS A 1 95 ? -1.224 -2.537 10.627 1.00 86.12 95 LYS A N 1
ATOM 763 C CA . LYS A 1 95 ? -0.731 -2.699 12.011 1.00 86.12 95 LYS A CA 1
ATOM 764 C C . LYS A 1 95 ? -0.091 -1.441 12.619 1.00 86.12 95 LYS A C 1
ATOM 766 O O . LYS A 1 95 ? 0.297 -1.464 13.784 1.00 86.12 95 LYS A O 1
ATOM 771 N N . CYS A 1 96 ? 0.042 -0.366 11.848 1.00 87.06 96 CYS A N 1
ATOM 772 C CA . CYS A 1 96 ? 0.549 0.939 12.287 1.00 87.06 96 CYS A CA 1
ATOM 773 C C . CYS A 1 96 ? -0.599 1.899 12.626 1.00 87.06 96 CYS A C 1
ATOM 775 O O . CYS A 1 96 ? -1.751 1.585 12.349 1.00 87.06 96 CYS A O 1
ATOM 777 N N . ASP A 1 97 ? -0.302 3.058 13.218 1.00 89.62 97 ASP A N 1
ATOM 778 C CA . ASP A 1 97 ? -1.266 4.131 13.508 1.00 89.62 97 ASP A CA 1
ATOM 779 C C . ASP A 1 97 ? -1.779 4.848 12.249 1.00 89.62 97 ASP A C 1
ATOM 781 O O . ASP A 1 97 ? -1.130 4.838 11.207 1.00 89.62 97 ASP A O 1
ATOM 785 N N . LEU A 1 98 ? -2.965 5.462 12.343 1.00 89.69 98 LEU A N 1
ATOM 786 C CA . LEU A 1 98 ? -3.607 6.142 11.208 1.00 89.69 98 LEU A CA 1
ATOM 787 C C . LEU A 1 98 ? -2.719 7.230 10.573 1.00 89.69 98 LEU A C 1
ATOM 789 O O . LEU A 1 98 ? -2.619 7.232 9.346 1.00 89.69 98 LEU A O 1
ATOM 793 N N . PRO A 1 99 ? -2.042 8.116 11.336 1.00 89.44 99 PRO A N 1
ATOM 794 C CA . PRO A 1 99 ? -1.101 9.063 10.748 1.00 89.44 99 PRO A CA 1
ATOM 795 C C . PRO A 1 99 ? -0.019 8.394 9.900 1.00 89.44 99 PRO A C 1
ATOM 797 O O . PRO A 1 99 ? 0.243 8.844 8.792 1.00 89.44 99 PRO A O 1
ATOM 800 N N . SER A 1 100 ? 0.576 7.303 10.380 1.00 86.00 100 SER A N 1
ATOM 801 C CA . SER A 1 100 ? 1.577 6.534 9.634 1.00 86.00 100 SER A CA 1
ATOM 802 C C . SER A 1 100 ? 1.044 5.898 8.345 1.00 86.00 100 SER A C 1
ATOM 804 O O . SER A 1 100 ? 1.825 5.690 7.424 1.00 86.00 100 SER A O 1
ATOM 806 N N . VAL A 1 101 ? -0.258 5.599 8.251 1.00 84.44 101 VAL A N 1
ATOM 807 C CA . VAL A 1 101 ? -0.871 5.087 7.007 1.00 84.44 101 VAL A CA 1
ATOM 808 C C . VAL A 1 101 ? -1.091 6.198 5.976 1.00 84.44 101 VAL A C 1
ATOM 810 O O . VAL A 1 101 ? -0.994 5.949 4.780 1.00 84.44 101 VAL A O 1
ATOM 813 N N . ILE A 1 102 ? -1.423 7.408 6.434 1.00 84.56 102 ILE A N 1
ATOM 814 C CA . ILE A 1 102 ? -1.799 8.539 5.569 1.00 84.56 102 ILE A CA 1
ATOM 815 C C . ILE A 1 102 ? -0.602 9.408 5.185 1.00 84.56 102 ILE A C 1
ATOM 817 O O . ILE A 1 102 ? -0.640 10.067 4.149 1.00 84.56 102 ILE A O 1
ATOM 821 N N . LYS A 1 103 ? 0.445 9.439 6.017 1.00 80.75 103 LYS A N 1
ATOM 822 C CA . LYS A 1 103 ? 1.685 10.149 5.704 1.00 80.75 103 LYS A CA 1
ATOM 823 C C . LYS A 1 103 ? 2.180 9.701 4.340 1.00 80.75 103 LYS A C 1
ATOM 825 O O . LYS A 1 103 ? 2.398 8.509 4.123 1.00 80.75 103 LYS A O 1
ATOM 830 N N . GLU A 1 104 ? 2.384 10.671 3.456 1.00 65.06 104 GLU A N 1
ATOM 831 C CA . GLU A 1 104 ? 3.106 10.398 2.227 1.00 65.06 104 GLU A CA 1
ATOM 832 C C . GLU A 1 104 ? 4.460 9.790 2.600 1.00 65.06 104 GLU A C 1
ATOM 834 O O . GLU A 1 104 ? 5.151 10.319 3.484 1.00 65.06 104 GLU A O 1
ATOM 839 N N . PRO A 1 105 ? 4.845 8.663 1.975 1.00 60.72 105 PRO A N 1
ATOM 840 C CA . PRO A 1 105 ? 6.204 8.189 2.084 1.00 60.72 105 PRO A CA 1
ATOM 841 C C . PRO A 1 105 ? 7.119 9.345 1.661 1.00 60.72 105 PRO A C 1
ATOM 843 O O . PRO A 1 105 ? 6.903 9.890 0.577 1.00 60.72 105 PRO A O 1
ATOM 846 N N . PRO A 1 106 ? 8.137 9.719 2.456 1.00 57.53 106 PRO A N 1
ATOM 847 C CA . PRO A 1 106 ? 9.054 10.811 2.105 1.00 57.53 106 PRO A CA 1
ATOM 848 C C . PRO A 1 106 ? 9.682 10.628 0.710 1.00 57.53 106 PRO A C 1
ATOM 850 O O . PRO A 1 106 ? 9.990 11.595 0.023 1.00 57.53 106 PRO A O 1
ATOM 853 N N . PHE A 1 107 ? 9.753 9.377 0.255 1.00 59.38 107 PHE A N 1
ATOM 854 C CA . PHE A 1 107 ? 10.121 8.969 -1.094 1.00 59.38 107 PHE A CA 1
ATOM 855 C C . PHE A 1 107 ? 9.333 9.665 -2.222 1.00 59.38 107 PHE A C 1
ATOM 857 O O . PHE A 1 107 ? 9.921 9.976 -3.252 1.00 59.38 107 PHE A O 1
ATOM 864 N N . LEU A 1 108 ? 8.027 9.927 -2.069 1.00 58.50 108 LEU A N 1
ATOM 865 C CA . LEU A 1 108 ? 7.221 10.529 -3.143 1.00 58.50 108 LEU A CA 1
ATOM 866 C C . LEU A 1 108 ? 7.532 12.022 -3.351 1.00 58.50 108 LEU A C 1
ATOM 868 O O . LEU A 1 108 ? 7.604 12.464 -4.497 1.00 58.50 108 LEU A O 1
ATOM 872 N N . ASP A 1 109 ? 7.782 12.779 -2.278 1.00 60.84 109 ASP A N 1
ATOM 873 C CA . ASP A 1 109 ? 8.203 14.190 -2.371 1.00 60.84 109 ASP A CA 1
ATOM 874 C C . ASP A 1 109 ? 9.631 14.303 -2.933 1.00 60.84 109 ASP A C 1
ATOM 876 O O . ASP A 1 109 ? 9.904 15.138 -3.798 1.00 60.84 109 ASP A O 1
ATOM 880 N N . GLU A 1 110 ? 10.531 13.401 -2.524 1.00 60.38 110 GLU A N 1
ATOM 881 C CA . GLU A 1 110 ? 11.879 13.317 -3.096 1.00 60.38 110 GLU A CA 1
ATOM 882 C C . GLU A 1 110 ? 11.848 12.984 -4.595 1.00 60.38 110 GLU A C 1
ATOM 884 O O . GLU A 1 110 ? 12.562 13.626 -5.365 1.00 60.38 110 GLU A O 1
ATOM 889 N N . ILE A 1 111 ? 10.984 12.061 -5.038 1.00 62.34 111 ILE A N 1
ATOM 890 C CA . ILE A 1 111 ? 10.768 11.782 -6.469 1.00 62.34 111 ILE A CA 1
ATOM 891 C C . ILE A 1 111 ? 10.272 13.024 -7.205 1.00 62.34 111 ILE A C 1
ATOM 893 O O . ILE A 1 111 ? 10.785 13.333 -8.281 1.00 62.34 111 ILE A O 1
ATOM 897 N N . GLY A 1 112 ? 9.284 13.728 -6.646 1.00 60.12 112 GLY A N 1
ATOM 898 C CA . GLY A 1 112 ? 8.681 14.900 -7.284 1.00 60.12 112 GLY A CA 1
ATOM 899 C C . GLY A 1 112 ? 9.677 16.038 -7.516 1.00 60.12 112 GLY A C 1
ATOM 900 O O . GLY A 1 112 ? 9.546 16.790 -8.481 1.00 60.12 112 GLY A O 1
ATOM 901 N N . ARG A 1 113 ? 10.703 16.143 -6.664 1.00 63.12 113 ARG A N 1
ATOM 902 C CA . ARG A 1 113 ? 11.754 17.171 -6.751 1.00 63.12 113 ARG A CA 1
ATOM 903 C C . ARG A 1 113 ? 13.022 16.691 -7.455 1.00 63.12 113 ARG A C 1
ATOM 905 O O . ARG A 1 113 ? 13.889 17.508 -7.772 1.00 63.12 113 ARG A O 1
ATOM 912 N N . ALA A 1 114 ? 13.162 15.390 -7.689 1.00 63.00 114 ALA A N 1
ATOM 913 C CA . ALA A 1 114 ? 14.366 14.824 -8.267 1.00 63.00 114 ALA A CA 1
ATOM 914 C C . ALA A 1 114 ? 14.435 15.051 -9.784 1.00 63.00 114 ALA A C 1
ATOM 916 O O . ALA A 1 114 ? 13.545 14.68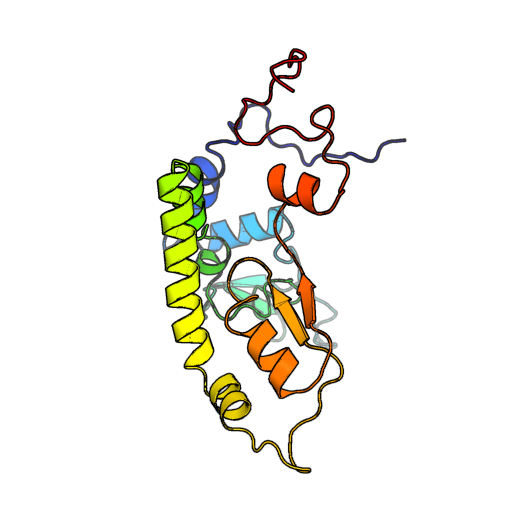1 -10.549 1.00 63.00 114 ALA A O 1
ATOM 917 N N . GLY A 1 115 ? 15.567 15.590 -10.248 1.00 68.69 115 GLY A N 1
ATOM 918 C CA . GLY A 1 115 ? 15.939 15.505 -11.661 1.00 68.69 115 GLY A CA 1
ATOM 919 C C . GLY A 1 115 ? 16.152 14.048 -12.093 1.00 68.69 115 GLY A C 1
ATOM 920 O O . GLY A 1 115 ? 16.241 13.148 -11.260 1.00 68.69 115 GLY A O 1
ATOM 921 N N . ALA A 1 116 ? 16.295 13.798 -13.397 1.00 66.19 116 ALA A N 1
ATOM 922 C CA . ALA A 1 116 ? 16.410 12.437 -13.941 1.00 66.19 116 ALA A CA 1
ATOM 923 C C . ALA A 1 116 ? 17.501 11.576 -13.264 1.00 66.19 116 ALA A C 1
ATOM 925 O O . ALA A 1 116 ? 17.283 10.396 -13.001 1.00 66.19 116 ALA A O 1
ATOM 926 N N . THR A 1 117 ? 18.653 12.168 -12.933 1.00 71.56 117 THR A N 1
ATOM 927 C CA . THR A 1 117 ? 19.748 11.491 -12.216 1.00 71.56 117 THR A CA 1
ATOM 928 C C . THR A 1 117 ? 19.419 11.223 -10.749 1.00 71.56 117 THR A C 1
ATOM 930 O O . THR A 1 117 ? 19.756 10.160 -10.228 1.00 71.56 117 THR A O 1
ATOM 933 N N . GLY A 1 118 ? 18.730 12.156 -10.088 1.00 74.12 118 GLY A N 1
ATOM 934 C CA . GLY A 1 118 ? 18.253 11.989 -8.717 1.00 74.12 118 GLY A CA 1
ATOM 935 C C . GLY A 1 118 ? 17.229 10.862 -8.628 1.00 74.12 118 GLY A C 1
ATOM 936 O O . GLY A 1 118 ? 17.370 9.982 -7.790 1.00 74.12 118 GLY A O 1
ATOM 937 N N . LEU A 1 119 ? 16.276 10.822 -9.563 1.00 71.44 119 LEU A N 1
ATOM 938 C CA . LEU A 1 119 ? 15.262 9.775 -9.633 1.00 71.44 119 LEU A CA 1
ATOM 939 C C . LEU A 1 119 ? 15.895 8.400 -9.866 1.00 71.44 119 LEU A C 1
ATOM 941 O O . LEU A 1 119 ? 15.555 7.444 -9.175 1.00 71.44 119 LEU A O 1
ATOM 945 N N . ALA A 1 120 ? 16.850 8.306 -10.796 1.00 71.75 120 ALA A N 1
ATOM 946 C CA . ALA A 1 120 ? 17.582 7.066 -11.036 1.00 71.75 120 ALA A CA 1
ATOM 947 C C . ALA A 1 120 ? 18.344 6.600 -9.785 1.00 71.75 120 ALA A C 1
ATOM 949 O O . ALA A 1 120 ? 18.292 5.424 -9.445 1.00 71.75 120 ALA A O 1
ATOM 950 N N . THR A 1 121 ? 18.994 7.520 -9.065 1.00 76.19 121 THR A N 1
ATOM 951 C CA . THR A 1 121 ? 19.722 7.210 -7.822 1.00 76.19 121 THR A CA 1
ATOM 952 C C . THR A 1 121 ? 18.779 6.752 -6.707 1.00 76.19 121 THR A C 1
ATOM 954 O O . THR A 1 121 ? 19.075 5.796 -5.996 1.00 76.19 121 THR A O 1
ATOM 957 N N . ILE A 1 122 ? 17.630 7.414 -6.567 1.00 75.88 122 ILE A N 1
ATOM 958 C CA . ILE A 1 122 ? 16.598 7.077 -5.584 1.00 75.88 122 ILE A CA 1
ATOM 959 C C . ILE A 1 122 ? 16.041 5.672 -5.851 1.00 75.88 122 ILE A C 1
ATOM 961 O O . ILE A 1 122 ? 16.017 4.846 -4.941 1.00 75.88 122 ILE A O 1
ATOM 965 N N . ILE A 1 123 ? 15.655 5.379 -7.099 1.00 76.06 123 ILE A N 1
ATOM 966 C CA . ILE A 1 123 ? 15.166 4.051 -7.500 1.00 76.06 123 ILE A CA 1
ATOM 967 C C . ILE A 1 123 ? 16.256 3.000 -7.282 1.00 76.06 123 ILE A C 1
ATOM 969 O O . ILE A 1 123 ? 15.985 1.957 -6.702 1.00 76.06 123 ILE A O 1
ATOM 973 N N . TRP A 1 124 ? 17.496 3.289 -7.680 1.00 79.31 124 TRP A N 1
ATOM 974 C CA . TRP A 1 124 ? 18.628 2.380 -7.504 1.00 79.31 124 TRP A CA 1
ATOM 975 C C . TRP A 1 124 ? 18.851 2.007 -6.035 1.00 79.31 124 TRP A C 1
ATOM 977 O O . TRP A 1 124 ? 18.936 0.829 -5.697 1.00 79.31 124 TRP A O 1
ATOM 987 N N . ASN A 1 125 ? 18.896 3.003 -5.149 1.00 80.88 125 ASN A N 1
ATOM 988 C CA . ASN A 1 125 ? 19.107 2.774 -3.723 1.00 80.88 125 ASN A CA 1
ATOM 989 C C . ASN A 1 125 ? 17.922 2.052 -3.074 1.00 80.88 125 ASN A C 1
ATOM 991 O O . ASN A 1 125 ? 18.141 1.176 -2.240 1.00 80.88 125 ASN A O 1
ATOM 995 N N . LEU A 1 126 ? 16.686 2.382 -3.470 1.00 77.88 126 LEU A N 1
ATOM 996 C CA . LEU A 1 126 ? 15.497 1.672 -3.003 1.00 77.88 126 LEU A CA 1
ATOM 997 C C . LEU A 1 126 ? 15.542 0.199 -3.420 1.00 77.88 126 LEU A C 1
ATOM 999 O O . LEU A 1 126 ? 15.271 -0.675 -2.598 1.00 77.88 126 LEU A O 1
ATOM 1003 N N . SER A 1 127 ? 15.907 -0.076 -4.672 1.00 77.69 127 SER A N 1
ATOM 1004 C CA . SER A 1 127 ? 16.025 -1.440 -5.177 1.00 77.69 127 SER A CA 1
ATOM 1005 C C . SER A 1 127 ? 17.127 -2.213 -4.454 1.00 77.69 127 SER A C 1
ATOM 1007 O O . SER A 1 127 ? 16.891 -3.360 -4.085 1.00 77.69 127 SER A O 1
ATOM 1009 N N . LEU A 1 128 ? 18.290 -1.606 -4.190 1.00 80.56 128 LEU A N 1
ATOM 1010 C CA . LEU A 1 128 ? 19.372 -2.252 -3.434 1.00 80.56 128 LEU A CA 1
ATOM 1011 C C . LEU A 1 128 ? 18.959 -2.577 -1.992 1.00 80.56 128 LEU A C 1
ATOM 1013 O O . LEU A 1 128 ? 18.976 -3.740 -1.596 1.00 80.56 128 LEU A O 1
ATOM 1017 N N . ASP A 1 129 ? 18.528 -1.573 -1.225 1.00 81.69 129 ASP A N 1
ATOM 1018 C CA . ASP A 1 129 ? 18.152 -1.746 0.185 1.00 81.69 129 ASP A CA 1
ATOM 1019 C C . ASP A 1 129 ? 16.930 -2.667 0.342 1.00 81.69 129 ASP A C 1
ATOM 1021 O O . ASP A 1 129 ? 16.878 -3.517 1.235 1.00 81.69 129 ASP A O 1
ATOM 1025 N N . GLY A 1 130 ? 15.958 -2.539 -0.564 1.00 79.50 130 GLY A 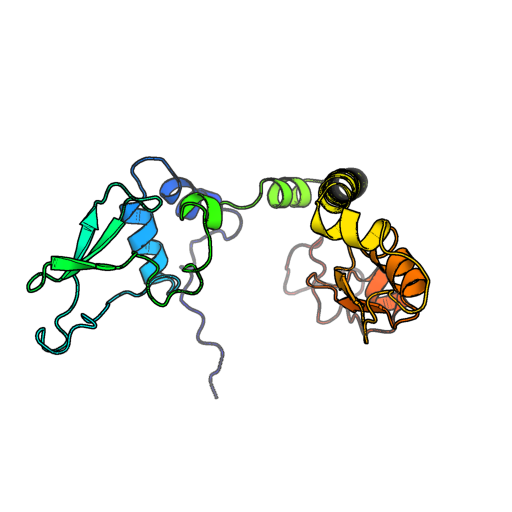N 1
ATOM 1026 C CA . GLY A 1 130 ? 14.791 -3.408 -0.628 1.00 79.50 130 GLY A CA 1
ATOM 1027 C C . GLY A 1 130 ? 15.171 -4.856 -0.923 1.00 79.50 130 GLY A C 1
ATOM 1028 O O . GLY A 1 130 ? 14.718 -5.756 -0.216 1.00 79.50 130 GLY A O 1
ATOM 1029 N N . THR A 1 131 ? 16.034 -5.085 -1.915 1.00 82.00 131 THR A N 1
ATOM 1030 C CA . THR A 1 131 ? 16.497 -6.429 -2.290 1.00 82.00 131 THR A CA 1
ATOM 1031 C C . THR A 1 131 ? 17.243 -7.091 -1.137 1.00 82.00 131 THR A C 1
ATOM 1033 O O . THR A 1 131 ? 16.900 -8.216 -0.777 1.00 82.00 131 THR A O 1
ATOM 1036 N N . ASP A 1 132 ? 18.191 -6.399 -0.502 1.00 84.00 132 ASP A N 1
ATOM 1037 C CA . ASP A 1 132 ? 18.978 -6.956 0.605 1.00 84.00 132 ASP A CA 1
ATOM 1038 C C . ASP A 1 132 ? 18.090 -7.356 1.789 1.00 84.00 132 ASP A C 1
ATOM 1040 O O . ASP A 1 132 ? 18.198 -8.465 2.321 1.00 84.00 132 ASP A O 1
ATOM 1044 N N . LYS A 1 133 ? 17.148 -6.487 2.173 1.00 85.88 133 LYS A N 1
ATOM 1045 C CA . LYS A 1 133 ? 16.199 -6.767 3.260 1.00 85.88 133 LYS A CA 1
ATOM 1046 C C . LYS A 1 133 ? 15.272 -7.926 2.930 1.00 85.88 133 LYS A C 1
ATOM 1048 O O . LYS A 1 133 ? 15.013 -8.762 3.793 1.00 85.88 133 LYS A O 1
ATOM 1053 N N . VAL A 1 134 ? 14.765 -7.973 1.700 1.00 84.69 134 VAL A N 1
ATOM 1054 C CA . VAL A 1 134 ? 13.865 -9.030 1.235 1.00 84.69 134 VAL A CA 1
ATOM 1055 C C . VAL A 1 134 ? 14.603 -10.366 1.204 1.00 84.69 134 VAL A C 1
ATOM 1057 O O . VAL A 1 134 ? 14.113 -11.339 1.783 1.00 84.69 134 VAL A O 1
ATOM 1060 N N . LEU A 1 135 ? 15.810 -10.410 0.636 1.00 86.69 135 LEU A N 1
ATOM 1061 C CA . LEU A 1 135 ? 16.664 -11.598 0.631 1.00 86.69 135 LEU A CA 1
ATOM 1062 C C . LEU A 1 135 ? 17.017 -12.057 2.046 1.00 86.69 135 LEU A C 1
ATOM 1064 O O . LEU A 1 135 ? 17.057 -13.260 2.286 1.00 86.69 135 LEU A O 1
ATOM 1068 N N . ALA A 1 136 ? 17.217 -11.143 2.997 1.00 89.62 136 ALA A N 1
ATOM 1069 C CA . ALA A 1 136 ? 17.507 -11.482 4.389 1.00 89.62 136 ALA A CA 1
ATOM 1070 C C . ALA A 1 136 ? 16.317 -12.096 5.154 1.00 89.62 136 ALA A C 1
ATOM 1072 O O . ALA A 1 136 ? 16.501 -12.592 6.265 1.00 89.62 136 ALA A O 1
ATOM 1073 N N . THR A 1 137 ? 15.098 -12.083 4.602 1.00 90.75 137 THR A N 1
ATOM 1074 C CA . THR A 1 137 ? 13.936 -12.665 5.290 1.00 90.75 137 THR A CA 1
ATOM 1075 C C . THR A 1 137 ? 14.027 -14.188 5.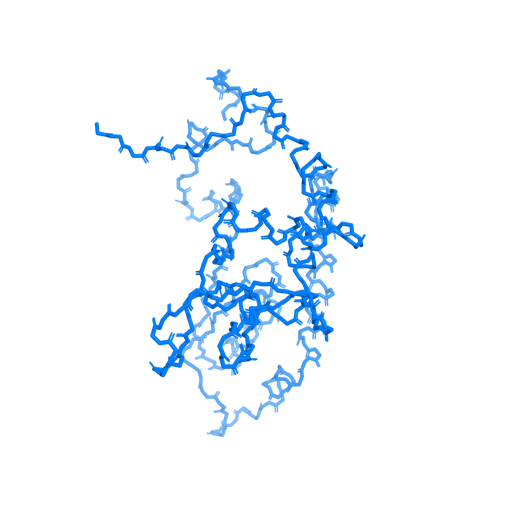394 1.00 90.75 137 THR A C 1
ATOM 1077 O O . THR A 1 137 ? 14.363 -14.877 4.431 1.00 90.75 137 THR A O 1
ATOM 1080 N N . ASP A 1 138 ? 13.614 -14.741 6.541 1.00 93.62 138 ASP A N 1
ATOM 1081 C CA . ASP A 1 138 ? 13.597 -16.194 6.781 1.00 93.62 138 ASP A CA 1
ATOM 1082 C C . ASP A 1 138 ? 12.812 -16.969 5.713 1.00 93.62 138 ASP A C 1
ATOM 1084 O O . ASP A 1 138 ? 13.123 -18.120 5.407 1.00 93.62 138 ASP A O 1
ATOM 1088 N N . VAL A 1 139 ? 11.766 -16.351 5.156 1.00 90.44 139 VAL A N 1
ATOM 1089 C CA . VAL A 1 139 ? 10.917 -16.958 4.125 1.00 90.44 139 VAL A CA 1
ATOM 1090 C C . VAL A 1 139 ? 11.704 -17.156 2.835 1.00 90.44 139 VAL A C 1
ATOM 1092 O O . VAL A 1 139 ? 11.732 -18.272 2.312 1.00 90.44 139 VAL A O 1
ATOM 1095 N N . LEU A 1 140 ? 12.385 -16.115 2.345 1.00 88.88 140 LEU A N 1
ATOM 1096 C CA . LEU A 1 140 ? 13.209 -16.252 1.148 1.00 88.88 140 LEU A CA 1
ATOM 1097 C C . LEU A 1 140 ? 14.447 -17.098 1.412 1.00 88.88 140 LEU A C 1
ATOM 1099 O O . LEU A 1 140 ? 14.763 -17.938 0.580 1.00 88.88 140 LEU A O 1
ATOM 1103 N N . GLN A 1 141 ? 15.089 -16.985 2.574 1.00 91.75 141 GLN A N 1
ATOM 1104 C CA . GLN A 1 141 ? 16.226 -17.843 2.921 1.00 91.75 141 GLN A CA 1
ATOM 1105 C C . GLN A 1 141 ? 15.863 -19.334 2.893 1.00 91.75 141 GLN A C 1
ATOM 1107 O O . GLN A 1 141 ? 16.645 -20.149 2.401 1.00 91.75 141 GLN A O 1
ATOM 1112 N N . LYS A 1 142 ? 14.657 -19.717 3.330 1.00 90.06 142 LYS A N 1
ATOM 1113 C CA . LYS A 1 142 ? 14.168 -21.100 3.191 1.00 90.06 142 LYS A CA 1
ATOM 1114 C C . LYS A 1 142 ? 13.996 -21.516 1.730 1.00 90.06 142 LYS A C 1
ATOM 1116 O O . LYS A 1 142 ? 14.341 -22.640 1.383 1.00 90.06 142 LYS A O 1
ATOM 1121 N N . LEU A 1 143 ? 13.497 -20.626 0.873 1.00 89.12 143 LEU A N 1
ATOM 1122 C CA . LEU A 1 143 ? 13.328 -20.900 -0.559 1.00 89.12 143 LEU A CA 1
ATOM 1123 C C . LEU A 1 143 ? 14.672 -20.959 -1.303 1.00 89.12 143 LEU A C 1
ATOM 1125 O O . LEU A 1 143 ? 14.864 -21.825 -2.159 1.00 89.12 143 LEU A O 1
ATOM 1129 N N . ILE A 1 144 ? 15.631 -20.099 -0.947 1.00 89.44 144 ILE A N 1
ATOM 1130 C CA . ILE A 1 144 ? 16.998 -20.081 -1.497 1.00 89.44 144 ILE A CA 1
ATOM 1131 C C . ILE A 1 144 ? 17.730 -21.372 -1.143 1.00 89.44 144 ILE A C 1
ATOM 1133 O O . ILE A 1 144 ? 18.335 -21.985 -2.019 1.00 89.44 144 ILE A O 1
ATOM 1137 N N . ASN A 1 145 ? 17.613 -21.829 0.104 1.00 89.75 145 ASN A N 1
ATOM 1138 C CA . ASN A 1 145 ? 18.297 -23.027 0.592 1.00 89.75 145 ASN A CA 1
ATOM 1139 C C . ASN A 1 145 ? 17.491 -24.323 0.399 1.00 89.75 145 ASN A C 1
ATOM 1141 O O . ASN A 1 145 ? 17.947 -25.390 0.803 1.00 89.75 145 ASN A O 1
ATOM 1145 N N . ALA A 1 146 ? 16.304 -24.256 -0.217 1.00 86.25 146 ALA A N 1
ATOM 1146 C CA . ALA A 1 146 ? 15.510 -25.444 -0.513 1.00 86.25 146 ALA A CA 1
ATOM 1147 C C . ALA A 1 146 ? 16.294 -26.404 -1.433 1.00 86.25 146 ALA A C 1
ATOM 1149 O O . ALA A 1 146 ? 16.876 -25.925 -2.421 1.00 86.25 146 ALA A O 1
ATOM 1150 N N . PRO A 1 147 ? 16.305 -27.718 -1.132 1.00 83.81 147 PRO A N 1
ATOM 1151 C CA . PRO A 1 147 ? 16.983 -28.720 -1.949 1.00 83.81 147 PRO A CA 1
ATOM 1152 C C . PRO A 1 147 ? 16.399 -28.757 -3.368 1.00 83.81 147 PRO A C 1
ATOM 1154 O O . PRO A 1 147 ? 15.211 -28.509 -3.558 1.00 83.81 147 PRO A O 1
ATOM 1157 N N . GLN A 1 148 ? 17.250 -29.032 -4.360 1.00 74.00 148 GLN A N 1
ATOM 1158 C CA . GLN A 1 148 ? 16.898 -29.098 -5.790 1.00 74.00 148 GLN A CA 1
ATOM 1159 C C . GLN A 1 148 ? 16.531 -30.522 -6.253 1.00 74.00 148 GLN A C 1
ATOM 1161 O O . GLN A 1 148 ? 16.707 -30.876 -7.416 1.00 74.00 148 GLN A O 1
ATOM 1166 N N . ASP A 1 149 ? 16.100 -31.383 -5.333 1.00 80.19 149 ASP A N 1
ATOM 1167 C CA . ASP A 1 149 ? 15.732 -32.768 -5.624 1.00 80.19 149 ASP A CA 1
ATOM 1168 C C . ASP A 1 149 ? 14.204 -32.951 -5.672 1.00 80.19 149 ASP A C 1
ATOM 1170 O O . ASP A 1 149 ? 13.434 -31.993 -5.686 1.00 80.19 149 ASP A O 1
ATOM 1174 N N . ALA A 1 150 ? 13.738 -34.202 -5.679 1.00 66.31 150 ALA A N 1
ATOM 1175 C CA . ALA A 1 150 ? 12.312 -34.530 -5.697 1.00 66.31 150 ALA A CA 1
ATOM 1176 C C . ALA A 1 150 ? 11.520 -34.003 -4.476 1.00 66.31 150 ALA A C 1
ATOM 1178 O O . ALA A 1 150 ? 10.292 -34.067 -4.486 1.00 66.31 150 ALA A O 1
ATOM 1179 N N . SER A 1 151 ? 12.196 -33.498 -3.434 1.00 75.19 151 SER A N 1
ATOM 1180 C CA . SER A 1 151 ? 11.569 -32.852 -2.274 1.00 75.19 151 SER A CA 1
ATOM 1181 C C . SER A 1 151 ? 11.421 -31.331 -2.420 1.00 75.19 151 SER A C 1
ATOM 1183 O O . SER A 1 151 ? 10.888 -30.677 -1.519 1.00 75.19 151 SER A O 1
ATOM 1185 N N . GLN A 1 152 ? 11.861 -30.758 -3.548 1.00 79.62 152 GLN A N 1
ATOM 1186 C CA . GLN A 1 152 ? 11.745 -29.332 -3.820 1.00 79.62 152 GLN A CA 1
ATOM 1187 C C . GLN A 1 152 ? 10.270 -28.892 -3.835 1.00 79.62 152 GLN A C 1
ATOM 1189 O O . GLN A 1 152 ? 9.427 -29.550 -4.456 1.00 79.62 152 GLN A O 1
ATOM 1194 N N . PRO A 1 153 ? 9.929 -27.754 -3.201 1.00 81.69 153 PRO A N 1
ATOM 1195 C CA . PRO A 1 153 ? 8.605 -27.170 -3.355 1.00 81.69 153 PRO A CA 1
ATOM 1196 C C . PRO A 1 153 ? 8.378 -26.781 -4.821 1.00 81.69 153 PRO A C 1
ATOM 1198 O O . PRO A 1 153 ? 9.161 -26.030 -5.403 1.00 81.69 153 PRO A O 1
ATOM 1201 N N . LYS A 1 154 ? 7.300 -27.306 -5.409 1.00 88.00 154 LYS A N 1
ATOM 1202 C CA . LYS A 1 154 ? 6.883 -27.011 -6.781 1.00 88.00 154 LYS A CA 1
ATOM 1203 C C . LYS A 1 154 ? 5.908 -25.837 -6.789 1.00 88.00 154 LYS A C 1
ATOM 1205 O O . LYS A 1 154 ? 4.973 -25.808 -5.990 1.00 88.00 154 LYS A O 1
ATOM 1210 N N . PHE A 1 155 ? 6.115 -24.907 -7.714 1.00 91.31 155 PHE A N 1
ATOM 1211 C CA . PHE A 1 155 ? 5.248 -23.752 -7.927 1.00 91.31 155 PHE A CA 1
ATOM 1212 C C . PHE A 1 155 ? 4.742 -23.746 -9.369 1.00 91.31 155 PHE A C 1
ATOM 1214 O O . PHE A 1 155 ? 5.476 -24.119 -10.280 1.00 91.31 155 PHE A O 1
ATOM 1221 N N . ASP A 1 156 ? 3.497 -23.320 -9.575 1.00 95.00 156 ASP A N 1
ATOM 1222 C CA . ASP A 1 156 ? 2.905 -23.232 -10.916 1.00 95.00 156 ASP A CA 1
ATOM 1223 C C . ASP A 1 156 ? 3.259 -21.918 -11.626 1.00 95.00 156 ASP A C 1
ATOM 1225 O O . ASP A 1 156 ? 3.297 -21.874 -12.852 1.00 95.00 156 ASP A O 1
ATOM 1229 N N . ALA A 1 157 ? 3.509 -20.847 -10.866 1.00 92.31 157 ALA A N 1
ATOM 1230 C CA . ALA A 1 157 ? 3.954 -19.549 -11.365 1.00 92.31 157 ALA A CA 1
ATOM 1231 C C . ALA A 1 157 ? 4.545 -18.696 -10.232 1.00 92.31 157 ALA A C 1
ATOM 1233 O O . ALA A 1 157 ? 4.177 -18.853 -9.064 1.00 92.31 157 ALA A O 1
ATOM 1234 N N . ILE A 1 158 ? 5.403 -17.741 -10.590 1.00 90.44 158 ILE A N 1
ATOM 1235 C CA . ILE A 1 158 ? 5.889 -16.680 -9.698 1.00 90.44 158 ILE A CA 1
ATOM 1236 C C . ILE A 1 158 ? 5.306 -15.353 -10.160 1.00 90.44 158 ILE A C 1
ATOM 1238 O O . ILE A 1 158 ? 5.375 -15.025 -11.340 1.00 90.44 158 ILE A O 1
ATOM 1242 N N . LEU A 1 159 ? 4.759 -14.577 -9.225 1.00 90.06 159 LEU A N 1
ATOM 1243 C CA . LEU A 1 159 ? 4.240 -13.237 -9.480 1.00 90.06 159 LEU A CA 1
ATOM 1244 C C . LEU A 1 159 ? 5.123 -12.209 -8.768 1.00 90.06 159 LEU A C 1
ATOM 1246 O O . LEU A 1 159 ? 5.301 -12.298 -7.554 1.00 90.06 159 LEU A O 1
ATOM 1250 N N . THR A 1 160 ? 5.653 -11.233 -9.504 1.00 87.25 160 THR A N 1
ATOM 1251 C CA . THR A 1 160 ? 6.530 -10.195 -8.940 1.00 87.25 160 THR A CA 1
ATOM 1252 C C . THR A 1 160 ? 6.191 -8.798 -9.442 1.00 87.25 160 THR A C 1
ATOM 1254 O O . THR A 1 160 ? 5.675 -8.611 -10.543 1.00 87.25 160 THR A O 1
ATOM 1257 N N . GLU A 1 161 ? 6.547 -7.813 -8.627 1.00 84.31 161 GLU A N 1
ATOM 1258 C CA . GLU A 1 161 ? 6.549 -6.400 -8.983 1.00 84.31 161 GLU A CA 1
ATOM 1259 C C . GLU A 1 161 ? 7.767 -6.072 -9.879 1.00 84.31 161 GLU A C 1
ATOM 1261 O O . GLU A 1 161 ? 8.862 -6.614 -9.677 1.00 84.31 161 GLU A O 1
ATOM 1266 N N . THR A 1 162 ? 7.565 -5.202 -10.877 1.00 78.81 162 THR A N 1
ATOM 1267 C CA . THR A 1 162 ? 8.532 -4.901 -11.952 1.00 78.81 162 THR A CA 1
ATOM 1268 C C . THR A 1 162 ? 9.723 -4.043 -11.510 1.00 78.81 162 THR A C 1
ATOM 1270 O O . THR A 1 162 ? 10.851 -4.311 -11.917 1.00 78.81 162 THR A O 1
ATOM 1273 N N . TYR A 1 163 ? 9.510 -3.021 -10.682 1.00 72.06 163 TYR A N 1
ATOM 1274 C CA . TYR A 1 163 ? 10.510 -1.988 -10.404 1.00 72.06 163 TYR A CA 1
ATOM 1275 C C . TYR A 1 163 ? 11.632 -2.419 -9.463 1.00 72.06 163 TYR A C 1
ATOM 1277 O O . TYR A 1 163 ? 12.778 -2.023 -9.674 1.00 72.06 163 TYR A O 1
ATOM 1285 N N . CYS A 1 164 ? 11.323 -3.185 -8.417 1.00 69.38 164 CYS A N 1
ATOM 1286 C CA . CYS A 1 164 ? 12.298 -3.412 -7.345 1.00 69.38 164 CYS A CA 1
ATOM 1287 C C . CYS A 1 164 ? 12.869 -4.835 -7.298 1.00 69.38 164 CYS A C 1
ATOM 1289 O O . CYS A 1 164 ? 13.969 -5.015 -6.789 1.00 69.38 164 CYS A O 1
ATOM 1291 N N . LEU A 1 165 ? 12.142 -5.849 -7.788 1.00 69.50 165 LEU A N 1
ATOM 1292 C CA . LEU A 1 165 ? 12.423 -7.256 -7.440 1.00 69.50 165 LEU A CA 1
ATOM 1293 C C . LEU A 1 165 ? 12.497 -8.218 -8.641 1.00 69.50 165 LEU A C 1
ATOM 1295 O O . LEU A 1 165 ? 12.747 -9.412 -8.462 1.00 69.50 165 LEU A O 1
ATOM 1299 N N . THR A 1 166 ? 12.274 -7.734 -9.865 1.00 70.38 166 THR A N 1
ATOM 1300 C CA . THR A 1 166 ? 12.093 -8.617 -11.030 1.00 70.38 166 THR A CA 1
ATOM 1301 C C . THR A 1 166 ? 13.366 -9.342 -11.454 1.00 70.38 166 THR A C 1
ATOM 1303 O O . THR A 1 166 ? 13.361 -10.568 -11.564 1.00 70.38 166 THR A O 1
ATOM 1306 N N . GLU A 1 167 ? 14.460 -8.618 -11.687 1.00 67.50 167 GLU A N 1
ATOM 1307 C CA . GLU A 1 167 ? 15.652 -9.232 -12.287 1.00 67.50 167 GLU A CA 1
ATOM 1308 C C . GLU A 1 167 ? 16.465 -10.054 -11.282 1.00 67.50 167 GLU A C 1
ATOM 1310 O O . GLU A 1 167 ? 16.898 -11.160 -11.596 1.00 67.50 167 GLU A O 1
ATOM 1315 N N . THR A 1 168 ? 16.653 -9.551 -10.060 1.00 66.56 168 THR A N 1
ATOM 1316 C CA . THR A 1 168 ? 17.548 -10.174 -9.071 1.00 66.56 168 THR A CA 1
ATOM 1317 C C . THR A 1 168 ? 16.917 -11.363 -8.357 1.00 66.56 168 THR A C 1
ATOM 1319 O O . THR A 1 168 ? 17.593 -12.352 -8.086 1.00 66.56 168 THR A O 1
ATOM 1322 N N . ILE A 1 169 ? 15.623 -11.281 -8.046 1.00 73.19 169 ILE A N 1
ATOM 1323 C CA . ILE A 1 169 ? 14.934 -12.271 -7.216 1.00 73.19 169 ILE A CA 1
ATOM 1324 C C . ILE A 1 169 ? 14.061 -13.166 -8.088 1.00 73.19 169 ILE A C 1
ATOM 1326 O O . ILE A 1 169 ? 14.208 -14.390 -8.080 1.00 73.19 169 ILE A O 1
ATOM 1330 N N . ALA A 1 170 ? 13.158 -12.574 -8.864 1.00 80.25 170 ALA A N 1
ATOM 1331 C CA . ALA A 1 170 ? 12.103 -13.345 -9.501 1.00 80.25 170 ALA A CA 1
ATOM 1332 C C . ALA A 1 170 ? 12.605 -14.211 -10.667 1.00 80.25 170 ALA A C 1
ATOM 1334 O O . ALA A 1 170 ? 12.212 -15.373 -10.763 1.00 80.25 170 ALA A O 1
ATOM 1335 N N . ALA A 1 171 ? 13.526 -13.704 -11.496 1.00 81.38 171 ALA A N 1
ATOM 1336 C CA . ALA A 1 171 ? 14.136 -14.492 -12.572 1.00 81.38 171 ALA A CA 1
ATOM 1337 C C . ALA A 1 171 ? 14.958 -15.680 -12.034 1.00 81.38 171 ALA A C 1
ATOM 1339 O O . ALA A 1 171 ? 14.835 -16.800 -12.533 1.00 81.38 171 ALA A O 1
ATOM 1340 N N . GLY A 1 172 ? 15.737 -15.461 -10.968 1.00 86.19 172 GLY A N 1
ATOM 1341 C CA . GLY A 1 172 ? 16.522 -16.518 -10.325 1.00 86.19 172 GLY A CA 1
ATOM 1342 C C . GLY A 1 172 ? 15.646 -17.626 -9.735 1.00 86.19 172 GLY A C 1
ATOM 1343 O O . GLY A 1 172 ? 15.928 -18.812 -9.914 1.00 86.19 172 GLY A O 1
ATOM 1344 N N . PHE A 1 173 ? 14.540 -17.262 -9.082 1.00 89.00 173 PHE A N 1
ATOM 1345 C CA . PHE A 1 173 ? 13.594 -18.247 -8.559 1.00 89.00 173 PHE A CA 1
ATOM 1346 C C . PHE A 1 173 ? 12.788 -18.951 -9.651 1.00 89.00 173 PHE A C 1
ATOM 1348 O O . PHE A 1 173 ? 12.565 -20.154 -9.536 1.00 89.00 173 PHE A O 1
ATOM 1355 N N . ALA A 1 174 ? 12.395 -18.253 -10.717 1.00 89.69 174 ALA A N 1
ATOM 1356 C CA . ALA A 1 174 ? 11.695 -18.861 -11.848 1.00 89.69 174 ALA A CA 1
ATOM 1357 C C . ALA A 1 174 ? 12.540 -19.959 -12.497 1.00 89.69 174 ALA A C 1
ATOM 1359 O O . ALA A 1 174 ? 12.043 -21.058 -12.737 1.00 89.69 174 ALA A O 1
ATOM 1360 N N . GLN A 1 175 ? 13.841 -19.703 -12.667 1.00 88.81 175 GLN A N 1
ATOM 1361 C CA . GLN A 1 175 ? 14.785 -20.713 -13.130 1.00 88.81 175 GLN A CA 1
ATOM 1362 C C . GLN A 1 175 ? 14.962 -21.847 -12.112 1.00 88.81 175 GLN A C 1
ATOM 1364 O O . GLN A 1 175 ? 14.975 -23.014 -12.494 1.00 88.81 175 GLN A O 1
ATOM 1369 N N . LYS A 1 176 ? 15.088 -21.532 -10.814 1.00 88.69 176 LYS A N 1
ATOM 1370 C CA . LYS A 1 176 ? 15.271 -22.549 -9.767 1.00 88.69 176 LYS A CA 1
ATOM 1371 C C . LYS A 1 176 ? 14.084 -23.511 -9.669 1.00 88.69 176 LYS A C 1
ATOM 1373 O O . LYS A 1 176 ? 14.291 -24.691 -9.399 1.00 88.69 176 LYS A O 1
ATOM 1378 N N . PHE A 1 177 ? 12.862 -23.007 -9.815 1.00 90.56 177 PHE A N 1
ATOM 1379 C CA . PHE A 1 177 ? 11.628 -23.781 -9.653 1.00 90.56 177 PHE A CA 1
ATOM 1380 C C . PHE A 1 177 ? 11.022 -24.268 -10.973 1.00 90.56 177 PHE A C 1
ATOM 1382 O O . PHE A 1 177 ? 9.969 -24.898 -10.932 1.00 90.56 177 PHE A O 1
ATOM 1389 N N . ASP A 1 178 ? 11.672 -23.987 -12.107 1.00 91.06 178 ASP A N 1
ATOM 1390 C CA . ASP A 1 178 ? 11.204 -24.331 -13.456 1.00 91.06 178 ASP A CA 1
ATOM 1391 C C . ASP A 1 178 ? 9.731 -23.941 -13.681 1.00 91.06 178 ASP A C 1
ATOM 1393 O O . ASP A 1 178 ? 8.881 -24.752 -14.051 1.00 91.06 178 ASP A O 1
ATOM 1397 N N . CYS A 1 179 ? 9.406 -22.683 -13.369 1.00 91.88 179 CYS A N 1
ATOM 1398 C CA . CYS A 1 179 ? 8.038 -22.173 -13.437 1.00 91.88 179 CYS A CA 1
ATOM 1399 C C . CYS A 1 179 ? 7.972 -20.802 -14.129 1.00 91.88 179 CYS A C 1
ATOM 1401 O O . CYS A 1 179 ? 8.940 -20.035 -14.097 1.00 91.88 179 CYS A O 1
ATOM 1403 N N . PRO A 1 180 ? 6.839 -20.469 -14.774 1.00 93.44 180 PRO A N 1
ATOM 1404 C CA . PRO A 1 180 ? 6.670 -19.195 -15.456 1.00 93.44 180 PRO A CA 1
ATOM 1405 C C . PRO A 1 180 ? 6.725 -18.012 -14.482 1.00 93.44 180 PRO A C 1
ATOM 1407 O O . PRO A 1 180 ? 6.088 -18.010 -13.426 1.00 93.44 180 PRO A O 1
ATOM 1410 N N . LEU A 1 181 ? 7.454 -16.973 -14.892 1.00 90.38 181 LEU A N 1
ATOM 1411 C CA . LEU A 1 181 ? 7.496 -15.680 -14.220 1.00 90.38 181 LEU A CA 1
ATOM 1412 C C . LEU A 1 181 ? 6.452 -14.735 -14.821 1.00 90.38 181 LEU A C 1
ATOM 1414 O O . LEU A 1 181 ? 6.455 -14.474 -16.024 1.00 90.38 181 LEU A O 1
ATOM 1418 N N . ILE A 1 182 ? 5.590 -14.189 -13.970 1.00 90.25 182 ILE A N 1
ATOM 1419 C CA . ILE A 1 182 ? 4.599 -13.174 -14.305 1.00 90.25 182 ILE A CA 1
ATOM 1420 C C . ILE A 1 182 ? 5.004 -11.878 -13.608 1.00 90.25 182 ILE A C 1
ATOM 1422 O O . ILE A 1 182 ? 5.033 -11.791 -12.380 1.00 90.25 182 ILE A O 1
ATOM 1426 N N . ASN A 1 183 ? 5.285 -10.849 -14.399 1.00 85.12 183 ASN A N 1
ATOM 1427 C CA . ASN A 1 183 ? 5.563 -9.516 -13.880 1.00 85.12 183 ASN A CA 1
ATOM 1428 C C . ASN A 1 183 ? 4.272 -8.698 -13.880 1.00 85.12 183 ASN A C 1
ATOM 1430 O O . ASN A 1 183 ? 3.567 -8.647 -14.889 1.00 85.12 183 ASN A O 1
ATOM 1434 N N . TYR A 1 184 ? 3.974 -8.038 -12.765 1.00 83.81 184 TYR A N 1
ATOM 1435 C CA . TYR A 1 184 ? 2.946 -7.008 -12.705 1.00 83.81 184 TYR A CA 1
ATOM 1436 C C . TYR A 1 184 ? 3.591 -5.660 -12.384 1.00 83.81 184 TYR A C 1
ATOM 1438 O O . TYR A 1 184 ? 4.500 -5.556 -11.559 1.00 83.81 184 TYR A O 1
ATOM 1446 N N . GLN A 1 185 ? 3.130 -4.612 -13.059 1.00 78.88 185 GLN A N 1
ATOM 1447 C CA . GLN A 1 185 ? 3.606 -3.252 -12.851 1.00 78.88 185 GLN A CA 1
ATOM 1448 C C . GLN A 1 185 ? 2.457 -2.430 -12.256 1.00 78.88 185 GLN A C 1
ATOM 1450 O O . GLN A 1 185 ? 1.518 -2.095 -12.978 1.00 78.88 185 GLN A O 1
ATOM 1455 N N . PRO A 1 186 ? 2.483 -2.126 -10.945 1.00 74.62 186 PRO A N 1
ATOM 1456 C CA . PRO A 1 186 ? 1.427 -1.345 -10.303 1.00 74.62 186 PRO A CA 1
ATOM 1457 C C . PRO A 1 186 ? 1.536 0.160 -10.603 1.00 74.62 186 PRO A C 1
ATOM 1459 O O . PRO A 1 186 ? 0.625 0.914 -10.273 1.00 74.62 186 PRO A O 1
ATOM 1462 N N . GLY A 1 187 ? 2.647 0.603 -11.203 1.00 71.69 187 GLY A N 1
ATOM 1463 C CA . GLY A 1 187 ? 2.885 1.996 -11.577 1.00 71.69 187 GLY A CA 1
ATOM 1464 C C . GLY A 1 187 ? 2.546 2.303 -13.041 1.00 71.69 187 GLY A C 1
ATOM 1465 O O . GLY A 1 187 ? 2.503 1.395 -13.875 1.00 71.69 187 GLY A O 1
ATOM 1466 N N . PRO A 1 188 ? 2.344 3.588 -13.383 1.00 68.00 188 PRO A N 1
ATOM 1467 C CA . PRO A 1 188 ? 2.143 3.994 -14.766 1.00 68.00 188 PRO A CA 1
ATOM 1468 C C . PRO A 1 188 ? 3.363 3.615 -15.613 1.00 68.00 188 PRO A C 1
ATOM 1470 O O . PRO A 1 188 ? 4.512 3.816 -15.215 1.00 68.00 188 PRO A O 1
ATOM 1473 N N . MET A 1 189 ? 3.122 3.066 -16.802 1.00 69.12 189 MET A N 1
ATOM 1474 C CA . MET A 1 189 ? 4.193 2.856 -17.772 1.00 69.12 189 MET A CA 1
ATOM 1475 C C . MET A 1 189 ? 4.737 4.201 -18.235 1.00 69.12 189 MET A C 1
ATOM 1477 O O . MET A 1 189 ? 3.982 5.098 -18.603 1.00 69.12 189 MET A O 1
ATOM 1481 N N . THR A 1 190 ? 6.062 4.328 -18.248 1.00 69.38 190 THR A N 1
ATOM 1482 C CA . THR A 1 190 ? 6.710 5.466 -18.899 1.00 69.38 190 THR A CA 1
ATOM 1483 C C . THR A 1 190 ? 6.521 5.356 -20.411 1.00 69.38 190 THR A C 1
ATOM 1485 O O . THR A 1 190 ? 6.403 4.248 -20.943 1.00 69.38 190 THR A O 1
ATOM 1488 N N . ALA A 1 191 ? 6.556 6.488 -21.118 1.00 67.25 191 ALA A N 1
ATOM 1489 C CA . ALA A 1 191 ? 6.464 6.515 -22.580 1.00 67.25 191 ALA A CA 1
ATOM 1490 C C . ALA A 1 191 ? 7.477 5.563 -23.250 1.00 67.25 191 ALA A C 1
ATOM 1492 O O . ALA A 1 191 ? 7.141 4.858 -24.198 1.00 67.25 191 ALA A O 1
ATOM 1493 N N . ASN A 1 192 ? 8.693 5.473 -22.697 1.00 65.62 192 ASN A N 1
ATOM 1494 C CA . ASN A 1 192 ? 9.742 4.577 -23.187 1.00 65.62 192 ASN A CA 1
ATOM 1495 C C . ASN A 1 192 ? 9.354 3.098 -23.055 1.00 65.62 192 ASN A C 1
ATOM 1497 O O . ASN A 1 192 ? 9.498 2.338 -24.008 1.00 65.62 192 ASN A O 1
ATOM 1501 N N . ILE A 1 193 ? 8.845 2.683 -21.889 1.00 70.56 193 ILE A N 1
ATOM 1502 C CA . ILE A 1 193 ? 8.416 1.294 -21.667 1.00 70.56 193 ILE A CA 1
ATOM 1503 C C . ILE A 1 193 ? 7.205 0.976 -22.542 1.00 70.56 193 ILE A C 1
ATOM 1505 O O . ILE A 1 193 ? 7.153 -0.088 -23.150 1.00 70.56 193 ILE A O 1
ATOM 1509 N N . ALA A 1 194 ? 6.265 1.914 -22.660 1.00 74.62 194 ALA A N 1
ATOM 1510 C CA . ALA A 1 194 ? 5.090 1.756 -23.502 1.00 74.62 194 ALA A CA 1
ATOM 1511 C C . ALA A 1 194 ? 5.436 1.570 -24.978 1.00 74.62 194 ALA A C 1
ATOM 1513 O O . ALA A 1 194 ? 4.911 0.652 -25.605 1.00 74.62 194 ALA A O 1
ATOM 1514 N N . TYR A 1 195 ? 6.394 2.344 -25.487 1.00 71.88 195 TYR A N 1
ATOM 1515 C CA . TYR A 1 195 ? 6.947 2.138 -26.818 1.00 71.88 195 TYR A CA 1
ATOM 1516 C C . TYR A 1 195 ? 7.575 0.744 -26.976 1.00 71.88 195 TYR A C 1
ATOM 1518 O O . TYR A 1 195 ? 7.265 0.043 -27.937 1.00 71.88 195 TYR A O 1
ATOM 1526 N N . MET A 1 196 ? 8.405 0.303 -26.019 1.00 70.44 196 MET A N 1
ATOM 1527 C CA . MET A 1 196 ? 9.087 -0.999 -26.096 1.00 70.44 196 MET A CA 1
ATOM 1528 C C . MET A 1 196 ? 8.127 -2.192 -26.133 1.00 70.44 196 MET A C 1
ATOM 1530 O O . MET A 1 196 ? 8.401 -3.167 -26.827 1.00 70.44 196 MET A O 1
ATOM 1534 N N . VAL A 1 197 ? 7.006 -2.126 -25.413 1.00 77.94 197 VAL A N 1
ATOM 1535 C CA . VAL A 1 197 ? 6.021 -3.223 -25.369 1.00 77.94 197 VAL A CA 1
ATOM 1536 C C . VAL A 1 197 ? 4.896 -3.068 -26.399 1.00 77.94 197 VAL A C 1
ATOM 1538 O O . VAL A 1 197 ? 3.928 -3.823 -26.368 1.00 77.94 197 VAL A O 1
ATOM 1541 N N . GLY A 1 198 ? 4.994 -2.082 -27.298 1.00 76.00 198 GLY A N 1
ATOM 1542 C CA . GLY A 1 198 ? 3.967 -1.807 -28.306 1.00 76.00 198 GLY A CA 1
ATOM 1543 C C . GLY A 1 198 ? 2.628 -1.357 -27.714 1.00 76.00 198 GLY A C 1
ATOM 1544 O O . GLY A 1 198 ? 1.593 -1.480 -28.369 1.00 76.00 198 GLY A O 1
ATOM 1545 N N . ASN A 1 199 ? 2.627 -0.846 -26.480 1.00 76.81 199 ASN A N 1
ATOM 1546 C CA . ASN A 1 199 ? 1.439 -0.247 -25.889 1.00 76.81 199 ASN A CA 1
ATOM 1547 C C . ASN A 1 199 ? 1.207 1.113 -26.571 1.00 76.81 199 ASN A C 1
ATOM 1549 O O . ASN A 1 199 ? 2.139 1.923 -26.599 1.00 76.81 199 ASN A O 1
ATOM 1553 N N . PRO A 1 200 ? 0.013 1.386 -27.135 1.00 68.56 200 PRO A N 1
ATOM 1554 C CA . PRO A 1 200 ? -0.300 2.668 -27.755 1.00 68.56 200 PRO A CA 1
ATOM 1555 C C . PRO A 1 200 ? -0.279 3.801 -26.718 1.00 68.56 200 PRO A C 1
ATOM 1557 O O . PRO A 1 200 ? -1.300 4.205 -26.168 1.00 68.56 200 PRO A O 1
ATOM 1560 N N . TYR A 1 201 ? 0.911 4.340 -26.471 1.00 65.56 201 TYR A N 1
ATOM 1561 C CA . TYR A 1 201 ? 1.124 5.540 -25.679 1.00 65.56 201 TYR A CA 1
ATOM 1562 C C . TYR A 1 201 ? 0.865 6.737 -26.584 1.00 65.56 201 TYR A C 1
ATOM 1564 O O . TYR A 1 201 ? 1.746 7.173 -27.324 1.00 65.56 201 TYR A O 1
ATOM 1572 N N . ASN A 1 202 ? -0.383 7.205 -26.619 1.00 64.44 202 ASN A N 1
ATOM 1573 C CA . ASN A 1 202 ? -0.746 8.337 -27.458 1.00 64.44 202 ASN A CA 1
ATOM 1574 C C . ASN A 1 202 ? -0.602 9.647 -26.660 1.00 64.44 202 ASN A C 1
ATOM 1576 O O . ASN A 1 202 ? -1.434 9.910 -25.781 1.00 64.44 202 ASN A O 1
ATOM 1580 N N . PRO A 1 203 ? 0.392 10.494 -26.985 1.00 57.28 203 PRO A N 1
ATOM 1581 C CA . PRO A 1 203 ? 0.566 11.790 -26.327 1.00 57.28 203 PRO A CA 1
ATOM 1582 C C . PRO A 1 203 ? -0.641 12.732 -26.488 1.00 57.28 203 PRO A C 1
ATOM 1584 O O . PRO A 1 203 ? -0.831 13.664 -25.714 1.00 57.28 203 PRO A O 1
ATOM 1587 N N . GLY A 1 204 ? -1.516 12.480 -27.467 1.00 61.84 204 GLY A N 1
ATOM 1588 C CA . GLY A 1 204 ? -2.762 13.219 -27.657 1.00 61.84 204 GLY A CA 1
ATOM 1589 C C . GLY A 1 204 ? -3.800 13.031 -26.544 1.00 61.84 204 GLY A C 1
ATOM 1590 O O . GLY A 1 204 ? -4.710 13.855 -26.453 1.00 61.84 204 GLY A O 1
ATOM 1591 N N . TYR A 1 205 ? -3.686 11.989 -25.705 1.00 62.34 205 TYR A N 1
ATOM 1592 C CA . TYR A 1 205 ? -4.636 11.717 -24.610 1.00 62.34 205 TYR A CA 1
ATOM 1593 C C . TYR A 1 205 ? -3.974 11.440 -23.252 1.00 62.34 205 TYR A C 1
ATOM 1595 O O . TYR A 1 205 ? -4.662 11.488 -22.234 1.00 62.34 205 TYR A O 1
ATOM 1603 N N . MET A 1 206 ? -2.671 11.141 -23.212 1.00 64.06 206 MET A N 1
ATOM 1604 C CA . MET A 1 206 ? -1.925 10.931 -21.968 1.00 64.06 206 MET A CA 1
ATOM 1605 C C . MET A 1 206 ? -1.019 12.142 -21.721 1.00 64.06 206 MET A C 1
ATOM 1607 O O . MET A 1 206 ? 0.029 12.231 -22.357 1.00 64.06 206 MET A O 1
ATOM 1611 N N . PRO A 1 207 ? -1.406 13.088 -20.843 1.00 58.47 207 PRO A N 1
ATOM 1612 C CA . PRO A 1 207 ? -0.554 14.228 -20.532 1.00 58.47 207 PRO A CA 1
ATOM 1613 C C . PRO A 1 207 ? 0.771 13.744 -19.934 1.00 58.47 207 PRO A C 1
ATOM 1615 O O . PRO A 1 207 ? 0.779 12.930 -19.007 1.00 58.47 207 PRO A O 1
ATOM 1618 N N . ASP A 1 208 ? 1.891 14.238 -20.467 1.00 57.56 208 ASP A N 1
ATOM 1619 C CA . ASP A 1 208 ? 3.196 14.019 -19.849 1.00 57.56 208 ASP A CA 1
ATOM 1620 C C . ASP A 1 208 ? 3.203 14.715 -18.485 1.00 57.56 208 ASP A C 1
ATOM 1622 O O . ASP A 1 208 ? 2.992 15.923 -18.386 1.00 57.56 208 ASP A O 1
ATOM 1626 N N . TYR A 1 209 ? 3.462 13.947 -17.428 1.00 57.03 209 TYR A N 1
ATOM 1627 C CA . TYR A 1 209 ? 3.534 14.455 -16.060 1.00 57.03 209 TYR A CA 1
ATOM 1628 C C . TYR A 1 209 ? 4.637 15.510 -15.867 1.00 57.03 209 TYR A C 1
ATOM 1630 O O . TYR A 1 209 ? 4.621 16.240 -14.879 1.00 57.03 209 TYR A O 1
ATOM 1638 N N . LYS A 1 210 ? 5.603 15.594 -16.790 1.00 51.44 210 LYS A N 1
ATOM 1639 C CA . LYS A 1 210 ? 6.666 16.606 -16.800 1.00 51.44 210 LYS A CA 1
ATOM 1640 C C . LYS A 1 210 ? 6.237 17.923 -17.439 1.00 51.44 210 LYS A C 1
ATOM 1642 O O . LYS A 1 210 ? 6.990 18.893 -17.355 1.00 51.44 210 LYS A O 1
ATOM 1647 N N . MET A 1 211 ? 5.080 17.970 -18.098 1.00 53.59 211 MET A N 1
ATOM 1648 C CA . MET A 1 211 ? 4.578 19.175 -18.747 1.00 53.59 211 MET A CA 1
ATOM 1649 C C . MET A 1 211 ? 3.437 19.805 -17.943 1.00 53.59 211 MET A C 1
ATOM 1651 O O . MET A 1 211 ? 2.618 19.100 -17.357 1.00 53.59 211 MET A O 1
ATOM 1655 N N . PRO A 1 212 ? 3.353 21.147 -17.902 1.00 57.41 212 PRO A N 1
ATOM 1656 C CA . PRO A 1 212 ? 2.222 21.816 -17.279 1.00 57.41 212 PRO A CA 1
ATOM 1657 C C . PRO A 1 212 ? 0.925 21.412 -17.991 1.00 57.41 212 PRO A C 1
ATOM 1659 O O . PRO A 1 212 ? 0.836 21.484 -19.219 1.00 57.41 212 PRO A O 1
ATOM 1662 N N . PHE A 1 213 ? -0.088 21.018 -17.211 1.00 55.69 213 PHE A N 1
ATOM 1663 C CA . PHE A 1 213 ? -1.418 20.650 -17.700 1.00 55.69 213 PHE A CA 1
ATOM 1664 C C . PHE A 1 213 ? -2.130 21.870 -18.294 1.00 55.69 213 PHE A C 1
ATOM 1666 O O . PHE A 1 213 ? -2.954 22.520 -17.653 1.00 55.69 213 PHE A O 1
ATOM 1673 N N . THR A 1 214 ? -1.800 22.211 -19.534 1.00 61.50 214 THR A N 1
ATOM 1674 C CA . THR A 1 214 ? -2.523 23.228 -20.293 1.00 61.50 214 THR A CA 1
ATOM 1675 C C . THR A 1 214 ? -3.440 22.531 -21.287 1.00 61.50 214 THR A C 1
ATOM 1677 O O . THR A 1 214 ? -3.054 21.574 -21.953 1.00 61.50 214 THR A O 1
ATOM 1680 N N . SER A 1 215 ? -4.674 23.015 -21.414 1.00 58.56 215 SER A N 1
ATOM 1681 C CA . SER A 1 215 ? -5.660 22.494 -22.371 1.00 58.56 215 SER A CA 1
ATOM 1682 C C . SER A 1 215 ? -5.272 22.714 -23.843 1.00 58.56 215 SER A C 1
ATOM 1684 O O . SER A 1 215 ? -5.971 22.240 -24.733 1.00 58.56 215 SER A O 1
ATOM 1686 N N . ASN A 1 216 ? -4.158 23.406 -24.110 1.00 63.12 216 ASN A N 1
ATOM 1687 C CA . ASN A 1 216 ? -3.711 23.823 -25.436 1.00 63.12 216 ASN A CA 1
ATOM 1688 C C . ASN A 1 216 ? -2.234 23.465 -25.672 1.00 63.12 216 ASN A C 1
ATOM 1690 O O . ASN A 1 216 ? -1.390 24.347 -25.804 1.00 63.12 216 ASN A O 1
ATOM 1694 N N . MET A 1 217 ? -1.917 22.173 -25.754 1.00 63.03 217 MET A N 1
ATOM 1695 C CA . MET A 1 217 ? -0.595 21.719 -26.205 1.00 63.03 217 MET A CA 1
ATOM 1696 C C . MET A 1 217 ? -0.527 21.738 -27.740 1.00 63.03 217 MET A C 1
ATOM 1698 O O . MET A 1 217 ? -1.437 21.231 -28.408 1.00 63.03 217 MET A O 1
ATOM 1702 N N . ASN A 1 218 ? 0.527 22.328 -28.314 1.00 68.94 218 ASN A N 1
ATOM 1703 C CA . ASN A 1 218 ? 0.825 22.239 -29.749 1.00 68.94 218 ASN A CA 1
ATOM 1704 C C . ASN A 1 218 ? 1.420 20.861 -30.122 1.00 68.94 218 ASN A C 1
ATOM 1706 O O . ASN A 1 218 ? 1.708 20.062 -29.241 1.00 68.94 218 ASN A O 1
ATOM 1710 N N . LEU A 1 219 ? 1.602 20.561 -31.417 1.00 63.03 219 LEU A N 1
ATOM 1711 C CA . LEU A 1 219 ? 2.108 19.251 -31.876 1.00 63.03 219 LEU A CA 1
ATOM 1712 C C . LEU A 1 219 ? 3.454 18.851 -31.242 1.00 63.03 219 LEU A C 1
ATOM 1714 O O . LEU A 1 219 ? 3.687 17.671 -31.034 1.00 63.03 219 LEU A O 1
ATOM 1718 N N . TRP A 1 220 ? 4.313 19.822 -30.930 1.00 55.72 220 TRP A N 1
ATOM 1719 C CA . TRP A 1 220 ? 5.623 19.605 -30.307 1.00 55.72 220 TRP A CA 1
ATOM 1720 C C . TRP A 1 220 ? 5.574 19.573 -28.774 1.00 55.72 220 TRP A C 1
ATOM 1722 O O . TRP A 1 220 ? 6.562 19.226 -28.139 1.00 55.72 220 TRP A O 1
ATOM 1732 N N . GLN A 1 221 ? 4.444 19.969 -28.186 1.00 55.91 221 GLN A N 1
ATOM 1733 C CA . GLN A 1 221 ? 4.153 19.920 -26.751 1.00 55.91 221 GLN A CA 1
ATOM 1734 C C . GLN A 1 221 ? 3.231 18.744 -26.395 1.00 55.91 221 GLN A C 1
ATOM 1736 O O . GLN A 1 221 ? 2.759 18.692 -25.269 1.00 55.91 221 GLN A O 1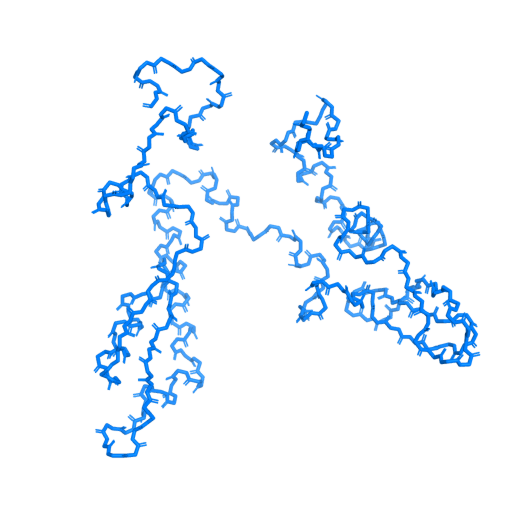
ATOM 1741 N N . ARG A 1 222 ? 2.891 17.873 -27.349 1.00 54.81 222 ARG A N 1
ATOM 1742 C CA . ARG A 1 222 ? 2.133 16.641 -27.114 1.00 54.81 222 ARG A CA 1
ATOM 1743 C C . ARG A 1 222 ? 3.120 15.496 -27.016 1.00 54.81 222 ARG A C 1
ATOM 1745 O O . ARG A 1 222 ? 3.861 15.295 -28.001 1.00 54.81 222 ARG A O 1
#

Sequence (222 aa):
MDIYNYSPVPKDVNIDRYYESTILPLLQPGKEGDLCNWLKSIGLLATEVKCPNADCNNVNLTWCKARVVDKYNWSCPLCKKKLPIRYKSFLADFKCDLPSVIKEPPFLDEIGRAGATGLATIIWNLSLDGTDKVLATDVLQKLINAPQDASQPKFDAILTETYCLTETIAAGFAQKFDCPLINYQPGPMTANIAYMVGNPYNPGYMPDYKMPFTSNMNLWQR

pLDDT: mean 77.93, std 14.93, range [28.42, 95.0]

Radius of gyration: 23.97 Å; chains: 1; bounding box: 51×62×59 Å

Foldseek 3Di:
DDDDPDPDPDPPDPPVCCCVPPVVVCLDPPNLVVVLVVCCVVPQFPPWAFDPDPVLVRDTWDKDADPDQSRIWTADPPPRDTGRRCVVGPCPPPPHYPSVVPDDDVLVVQCVPDDPVSNVVSLVVCLVVVVVVVCPDPVNVCLVPADLDPRHDADQEAEEEDRRAPPPHQVVSCVSRVYYYHYDHPDDDDPVRCVVVVNPPDCVPDPDPPDPPDPDQDPVND

Secondary structure (DSSP, 8-state):
----------TT--GGGHIIIIIHHHTSTT-HHHHHHHHHHTTSS-S--B---GGGTTPBPEEEE-SSTTSEEEE-TTT--EEETTTTSGGGG--S-HHHHHSPPHHHHHHHH--HHHHHHHHHHHHHHHHHHHHTSHHHHHHHTS-SSTTSPP-S-EEEETTTSIIIIIHHHHHHHT--EEEE--SPPPHHHHHHTT----TTTS--TTS---S---TT--